Protein AF-A0A260ZND1-F1 (afdb_monomer_lite)

pLDDT: mean 81.0, std 17.84, range [32.31, 97.75]

InterPro domains:
  IPR012885 Sdz-33, F-box domain [PF07735] (119-177)

Organism: Caenorhabditis remanei (NCBI:txid31234)

Structure (mmCIF, N/CA/C/O backbone):
data_AF-A0A260ZND1-F1
#
_entry.id   AF-A0A260ZND1-F1
#
loop_
_atom_site.group_PDB
_atom_site.id
_atom_site.type_symbol
_atom_site.label_atom_id
_atom_site.label_alt_id
_atom_site.label_comp_id
_atom_site.label_asym_id
_atom_site.label_entity_id
_atom_site.label_seq_id
_atom_site.pdbx_PDB_ins_code
_atom_site.Cartn_x
_atom_site.Cartn_y
_atom_site.Cartn_z
_atom_site.occupancy
_atom_site.B_iso_or_equiv
_atom_site.auth_seq_id
_atom_site.auth_comp_id
_atom_site.auth_asym_id
_atom_site.auth_atom_id
_atom_site.pdbx_PDB_model_num
ATOM 1 N N . MET A 1 1 ? -2.403 18.866 21.070 1.00 35.34 1 MET A N 1
ATOM 2 C CA . MET A 1 1 ? -3.622 18.480 20.341 1.00 35.34 1 MET A CA 1
ATOM 3 C C . MET A 1 1 ? -4.228 17.396 21.201 1.00 35.34 1 MET A C 1
ATOM 5 O O . MET A 1 1 ? -3.571 16.386 21.386 1.00 35.34 1 MET A O 1
ATOM 9 N N . GLU A 1 2 ? -5.311 17.702 21.911 1.00 32.31 2 GLU A N 1
ATOM 10 C CA . GLU A 1 2 ? -5.922 16.764 22.861 1.00 32.31 2 GLU A CA 1
ATOM 11 C C . GLU A 1 2 ? -6.655 15.656 22.088 1.00 32.31 2 GLU A C 1
ATOM 13 O O . GLU A 1 2 ? -7.203 15.910 21.014 1.00 32.31 2 GLU A O 1
ATOM 18 N N . ILE A 1 3 ? -6.670 14.441 22.644 1.00 34.69 3 ILE A N 1
ATOM 19 C CA . ILE A 1 3 ? -7.317 13.223 22.112 1.00 34.69 3 ILE A CA 1
ATOM 20 C C . ILE A 1 3 ? -8.763 13.470 21.618 1.00 34.69 3 ILE A C 1
ATOM 22 O O . ILE A 1 3 ? -9.235 12.804 20.693 1.00 34.69 3 ILE A O 1
ATOM 26 N N . ASP A 1 4 ? -9.436 14.487 22.159 1.00 34.84 4 ASP A N 1
ATOM 27 C CA . ASP A 1 4 ? -10.772 14.947 21.767 1.00 34.84 4 ASP A CA 1
ATOM 28 C C . ASP A 1 4 ? -10.892 15.421 20.304 1.00 34.84 4 ASP A C 1
ATOM 30 O O . ASP A 1 4 ? -11.970 15.335 19.706 1.00 34.84 4 ASP A O 1
ATOM 34 N N . GLU A 1 5 ? -9.814 15.910 19.686 1.00 36.50 5 GLU A N 1
ATOM 35 C CA . GLU A 1 5 ? -9.855 16.419 18.306 1.00 36.50 5 GLU A CA 1
ATOM 36 C C . GLU A 1 5 ? -9.782 15.292 17.258 1.00 36.50 5 GLU A C 1
ATOM 38 O O . GLU A 1 5 ? -10.301 15.418 16.144 1.00 36.50 5 GLU A O 1
ATOM 43 N N . ILE A 1 6 ? -9.208 14.147 17.634 1.00 39.78 6 ILE A N 1
ATOM 44 C CA . ILE A 1 6 ? -8.962 13.009 16.739 1.00 39.78 6 ILE A CA 1
ATOM 45 C C . ILE A 1 6 ? -10.269 12.269 16.411 1.00 39.78 6 ILE A C 1
ATOM 47 O O . ILE A 1 6 ? -10.510 11.911 15.256 1.00 39.78 6 ILE A O 1
ATOM 51 N N . VAL A 1 7 ? -11.179 12.126 17.380 1.00 39.66 7 VAL A N 1
ATOM 52 C CA . VAL A 1 7 ? -12.460 11.420 17.172 1.00 39.66 7 VAL A CA 1
ATOM 53 C C . VAL A 1 7 ? -13.467 12.240 16.369 1.00 39.66 7 VAL A C 1
ATOM 55 O O . VAL A 1 7 ? -14.235 11.670 15.592 1.00 39.66 7 VAL A O 1
ATOM 58 N N . LYS A 1 8 ? -13.425 13.577 16.457 1.00 36.84 8 LYS A N 1
ATOM 59 C CA . LYS A 1 8 ? -14.262 14.449 15.611 1.00 36.84 8 LYS A CA 1
ATOM 60 C C . LYS A 1 8 ? -14.027 14.226 14.119 1.00 36.84 8 LYS A C 1
ATOM 62 O O . LYS A 1 8 ? -14.947 14.386 13.324 1.00 36.84 8 LYS A O 1
ATOM 67 N N . THR A 1 9 ? -12.821 13.813 13.738 1.00 38.59 9 THR A N 1
ATOM 68 C CA . THR A 1 9 ? -12.485 13.563 12.332 1.00 38.59 9 THR A CA 1
ATOM 69 C C . THR A 1 9 ? -12.988 12.193 11.847 1.00 38.59 9 THR A C 1
ATOM 71 O O . THR A 1 9 ? -13.280 12.037 10.664 1.00 38.59 9 THR A O 1
ATOM 74 N N . ALA A 1 10 ? -13.169 11.215 12.743 1.00 43.03 10 ALA A N 1
ATOM 75 C CA . ALA A 1 10 ? -13.611 9.859 12.398 1.00 43.03 10 ALA A CA 1
ATOM 76 C C . ALA A 1 10 ? -15.143 9.692 12.316 1.00 43.03 10 ALA A C 1
ATOM 78 O O . ALA A 1 10 ? -15.631 8.701 11.776 1.00 43.03 10 ALA A O 1
ATOM 79 N N . ILE A 1 11 ? -15.919 10.648 12.835 1.00 44.69 11 ILE A N 1
ATOM 80 C CA . ILE A 1 11 ? -17.365 10.497 13.014 1.00 44.69 11 ILE A CA 1
ATOM 81 C C . ILE A 1 11 ? -18.114 11.634 12.301 1.00 44.69 11 ILE A C 1
ATOM 83 O O . ILE A 1 11 ? -18.583 12.598 12.896 1.00 44.69 11 ILE A O 1
ATOM 87 N N . THR A 1 12 ? -18.266 11.519 10.983 1.00 41.28 12 THR A N 1
ATOM 88 C CA . THR A 1 12 ? -18.922 12.516 10.112 1.00 41.28 12 THR A CA 1
ATOM 89 C C . THR A 1 12 ? -20.459 12.440 10.129 1.00 41.28 12 THR A C 1
ATOM 91 O O . THR A 1 12 ? -21.125 12.590 9.107 1.00 41.28 12 THR A O 1
ATOM 94 N N . SER A 1 13 ? -21.067 12.229 11.301 1.00 45.62 13 SER A N 1
ATOM 95 C CA . SER A 1 13 ? -22.522 12.316 11.470 1.00 45.62 13 SER A CA 1
ATOM 96 C C . SER A 1 13 ? -22.891 12.905 12.829 1.00 45.62 13 SER A C 1
ATOM 98 O O . SER A 1 13 ? -22.552 12.351 13.873 1.00 45.62 13 SER A O 1
ATOM 100 N N . LYS A 1 14 ? -23.692 13.980 12.814 1.00 46.59 14 LYS A N 1
ATOM 101 C CA . LYS A 1 14 ? -24.298 14.628 13.997 1.00 46.59 14 LYS A CA 1
ATOM 102 C C . LYS A 1 14 ? -24.996 13.629 14.939 1.00 46.59 14 LYS A C 1
ATOM 104 O O . LYS A 1 14 ? -25.075 13.848 16.149 1.00 46.59 14 LYS A O 1
ATOM 109 N N . TYR A 1 15 ? -25.504 12.522 14.391 1.00 45.19 15 TYR A N 1
ATOM 110 C CA . TYR A 1 15 ? -26.138 11.446 15.156 1.00 45.19 15 TYR A CA 1
ATOM 111 C C . TYR A 1 15 ? -25.130 10.696 16.034 1.00 45.19 15 TYR A C 1
ATOM 113 O O . TYR A 1 15 ? -25.387 10.435 17.205 1.00 45.19 15 TYR A O 1
ATOM 121 N N . MET A 1 16 ? -23.951 10.417 15.489 1.00 50.06 16 MET A N 1
ATOM 122 C CA . MET A 1 16 ? -22.899 9.686 16.180 1.00 50.06 16 MET A CA 1
ATOM 123 C C . MET A 1 16 ? -22.166 10.560 17.211 1.00 50.06 16 MET A C 1
ATOM 125 O O . MET A 1 16 ? -21.867 10.073 18.297 1.00 50.06 16 MET A O 1
ATOM 129 N N . GLU A 1 17 ? -21.986 11.862 16.955 1.00 50.28 17 GLU A N 1
ATOM 130 C CA . GLU A 1 17 ? -21.509 12.814 17.979 1.00 50.28 17 GLU A CA 1
ATOM 131 C C . GLU A 1 17 ? -22.435 12.840 19.209 1.00 50.28 17 GLU A C 1
ATOM 133 O O . GLU A 1 17 ? -21.983 12.839 20.355 1.00 50.28 17 GLU A O 1
ATOM 138 N N . THR A 1 18 ? -23.751 12.817 18.973 1.00 51.31 18 THR A N 1
ATOM 139 C CA . THR A 1 18 ? -24.765 12.792 20.039 1.00 51.31 18 THR A CA 1
ATOM 140 C C . THR A 1 18 ? -24.707 11.487 20.838 1.00 51.31 18 THR A C 1
ATOM 142 O O . THR A 1 18 ? -24.869 11.502 22.058 1.00 51.31 18 THR A O 1
ATOM 145 N N . ILE A 1 19 ? -24.452 10.361 20.164 1.00 49.88 19 ILE A N 1
ATOM 146 C CA . ILE A 1 19 ? -24.270 9.051 20.796 1.00 49.88 19 ILE A CA 1
ATOM 147 C C . ILE A 1 19 ? -23.021 9.063 21.681 1.00 49.88 19 ILE A C 1
ATOM 149 O O . ILE A 1 19 ? -23.142 8.772 22.867 1.00 49.88 19 ILE A O 1
ATOM 153 N N . VAL A 1 20 ? -21.857 9.464 21.161 1.00 50.16 20 VAL A N 1
ATOM 154 C CA . VAL A 1 20 ? -20.589 9.497 21.918 1.00 50.16 20 VAL A CA 1
ATOM 155 C C . VAL A 1 20 ? -20.710 10.364 23.171 1.00 50.16 20 VAL A C 1
ATOM 157 O O . VAL A 1 20 ? -20.387 9.906 24.266 1.00 50.16 20 VAL A O 1
ATOM 160 N N . LYS A 1 21 ? -21.284 11.567 23.049 1.00 53.09 21 LYS A N 1
ATOM 161 C CA . LYS A 1 21 ? -21.496 12.478 24.185 1.00 53.09 21 LYS A CA 1
ATOM 162 C C . LYS A 1 21 ? -22.402 11.892 25.276 1.00 53.09 21 LYS A C 1
ATOM 164 O O . LYS A 1 21 ? -22.256 12.230 26.443 1.00 53.09 21 LYS A O 1
ATOM 169 N N . LYS A 1 22 ? -23.339 11.009 24.916 1.00 51.78 22 LYS A N 1
ATOM 170 C CA . LYS A 1 22 ? -24.242 10.347 25.871 1.00 51.78 22 LYS A CA 1
ATOM 171 C C . LYS A 1 22 ? -23.552 9.232 26.670 1.00 51.78 22 LYS A C 1
ATOM 173 O O . LYS A 1 22 ? -24.041 8.870 27.735 1.00 51.78 22 LYS A O 1
ATOM 178 N N . PHE A 1 23 ? -22.443 8.682 26.171 1.00 46.44 23 PHE A N 1
ATOM 179 C CA . PHE A 1 23 ? -21.683 7.614 26.834 1.00 46.44 23 PHE A CA 1
ATOM 180 C C . PHE A 1 23 ? -20.488 8.126 27.661 1.00 46.44 23 PHE A C 1
ATOM 182 O O . PHE A 1 23 ? -19.943 7.366 28.460 1.00 46.44 23 PHE A O 1
ATOM 189 N N . SER A 1 24 ? -20.094 9.395 27.510 1.00 48.03 24 SER A N 1
ATOM 190 C CA . SER A 1 24 ? -18.793 9.916 27.955 1.00 48.03 24 SER A CA 1
ATOM 191 C C . SER A 1 24 ? -18.741 10.521 29.366 1.00 48.03 24 SER A C 1
ATOM 193 O O . SER A 1 24 ? -17.793 11.237 29.666 1.00 48.03 24 SER A O 1
ATOM 195 N N . GLU A 1 25 ? -19.717 10.293 30.249 1.00 52.56 25 GLU A N 1
ATOM 196 C CA . GLU A 1 25 ? -19.627 10.862 31.610 1.00 52.56 25 GLU A CA 1
ATOM 197 C C . GLU A 1 25 ? -18.645 10.093 32.520 1.00 52.56 25 GLU A C 1
ATOM 199 O O . GLU A 1 25 ? -18.242 10.619 33.553 1.00 52.56 25 GLU A O 1
ATOM 204 N N . THR A 1 26 ? -18.227 8.871 32.147 1.00 54.38 26 THR A N 1
ATOM 205 C CA . THR A 1 26 ? -17.341 8.017 32.979 1.00 54.38 26 THR A CA 1
ATOM 206 C C . THR A 1 26 ? -16.345 7.114 32.231 1.00 54.38 26 THR A C 1
ATOM 208 O O . THR A 1 26 ? -15.460 6.561 32.877 1.00 54.38 26 THR A O 1
ATOM 211 N N . LEU A 1 27 ? -16.457 6.936 30.909 1.00 57.31 27 LEU A N 1
ATOM 212 C CA . LEU A 1 27 ? -15.623 6.002 30.132 1.00 57.31 27 LEU A CA 1
ATOM 213 C C . LEU A 1 27 ? -14.556 6.728 29.309 1.00 57.31 27 LEU A C 1
ATOM 215 O O . LEU A 1 27 ? -14.795 7.832 28.819 1.00 57.31 27 LEU A O 1
ATOM 219 N N . THR A 1 28 ? -13.415 6.072 29.080 1.00 73.31 28 THR A N 1
ATOM 220 C CA . THR A 1 28 ? -12.432 6.550 28.099 1.00 73.31 28 THR A CA 1
ATOM 221 C C . THR A 1 28 ? -13.008 6.501 26.678 1.00 73.31 28 THR A C 1
ATOM 223 O O . THR A 1 28 ? -13.975 5.786 26.385 1.00 73.31 28 THR A O 1
ATOM 226 N N . VAL A 1 29 ? -12.403 7.259 25.762 1.00 70.81 29 VAL A N 1
ATOM 227 C CA . VAL A 1 29 ? -12.771 7.272 24.337 1.00 70.81 29 VAL A CA 1
ATOM 228 C C . VAL A 1 29 ? -12.696 5.870 23.722 1.00 70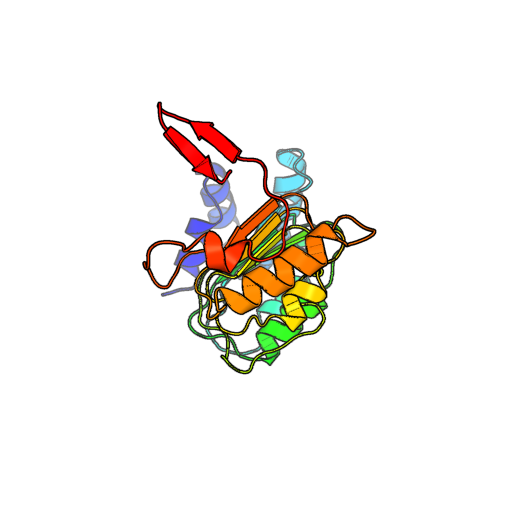.81 29 VAL A C 1
ATOM 230 O O . VAL A 1 29 ? -13.592 5.476 22.972 1.00 70.81 29 VAL A O 1
ATOM 233 N N . LEU A 1 30 ? -11.660 5.105 24.071 1.00 76.19 30 LEU A N 1
ATOM 234 C CA . LEU A 1 30 ? -11.439 3.751 23.570 1.00 76.19 30 LEU A CA 1
ATOM 235 C C . LEU A 1 30 ? -12.556 2.799 24.020 1.00 76.19 30 LEU A C 1
ATOM 237 O O . LEU A 1 30 ? -13.212 2.180 23.184 1.00 76.19 30 LEU A O 1
ATOM 241 N N . GLU A 1 31 ? -12.842 2.758 25.324 1.00 80.12 31 GLU A N 1
ATOM 242 C CA . GLU A 1 31 ? -13.900 1.914 25.901 1.00 80.12 31 GLU A CA 1
ATOM 243 C C . GLU A 1 31 ? -15.289 2.292 25.377 1.00 80.12 31 GLU A C 1
ATOM 245 O O . GLU A 1 31 ? -16.139 1.430 25.135 1.00 80.12 31 GLU A O 1
ATOM 250 N N . SER A 1 32 ? -15.534 3.591 25.191 1.00 79.19 32 SER A N 1
ATOM 251 C CA . SER A 1 32 ? -16.782 4.082 24.606 1.00 79.19 32 SER A CA 1
ATOM 252 C C . SER A 1 32 ? -16.924 3.607 23.162 1.00 79.19 32 SER A C 1
ATOM 254 O O . SER A 1 32 ? -17.973 3.086 22.786 1.00 79.19 32 SER A O 1
ATOM 256 N N . THR A 1 33 ? -15.859 3.725 22.364 1.00 79.31 33 THR A N 1
ATOM 257 C CA . THR A 1 33 ? -15.844 3.297 20.959 1.00 79.31 33 THR A CA 1
ATOM 258 C C . THR A 1 33 ? -16.065 1.792 20.843 1.00 79.31 33 THR A C 1
ATOM 260 O O . THR A 1 33 ? -16.920 1.369 20.067 1.00 79.31 33 THR A O 1
ATOM 263 N N . GLN A 1 34 ? -15.390 0.994 21.675 1.00 84.12 34 GLN A N 1
ATOM 264 C CA . GLN A 1 34 ? -15.550 -0.461 21.711 1.00 84.12 34 GLN A CA 1
ATOM 265 C C . GLN A 1 34 ? -17.003 -0.867 22.003 1.00 84.12 34 GLN A C 1
ATOM 267 O O . GLN A 1 34 ? -17.561 -1.726 21.326 1.00 84.12 34 GLN A O 1
ATOM 272 N N . LYS A 1 35 ? -17.667 -0.207 22.961 1.00 84.94 35 LYS A N 1
ATOM 273 C CA . LYS A 1 35 ? -19.069 -0.504 23.311 1.00 84.94 35 LYS A CA 1
ATOM 274 C C . LYS A 1 35 ? -20.079 -0.053 22.255 1.00 84.94 35 LYS A C 1
ATOM 276 O O . LYS A 1 35 ? -21.154 -0.645 22.142 1.00 84.94 35 LYS A O 1
ATOM 281 N N . ILE A 1 36 ? -19.792 1.035 21.543 1.00 84.50 36 ILE A N 1
ATOM 282 C CA . ILE A 1 36 ? -20.729 1.656 20.599 1.00 84.50 36 ILE A CA 1
ATOM 283 C C . ILE A 1 36 ? -20.622 1.021 19.213 1.00 84.50 36 ILE A C 1
ATOM 285 O O . ILE A 1 36 ? -21.651 0.855 18.558 1.00 84.50 36 ILE A O 1
ATOM 289 N N . LEU A 1 37 ? -19.417 0.651 18.772 1.00 84.69 37 LEU A N 1
ATOM 290 C CA . LEU A 1 37 ? -19.169 0.199 17.405 1.00 84.69 37 LEU A CA 1
ATOM 291 C C . LEU A 1 37 ? -20.074 -0.970 16.977 1.00 84.69 37 LEU A C 1
ATOM 293 O O . LEU A 1 37 ? -20.728 -0.815 15.945 1.00 84.69 37 LEU A O 1
ATOM 297 N N . PRO A 1 38 ? -20.242 -2.063 17.756 1.00 87.25 38 PRO A N 1
ATOM 298 C CA . PRO A 1 38 ? -21.136 -3.153 17.359 1.00 87.25 38 PRO A CA 1
ATOM 299 C C . PRO A 1 38 ? -22.578 -2.680 17.148 1.00 87.25 38 PRO A C 1
ATOM 301 O O . PRO A 1 38 ? -23.210 -3.017 16.155 1.00 87.25 38 PRO A O 1
ATOM 304 N N . ARG A 1 39 ? -23.076 -1.795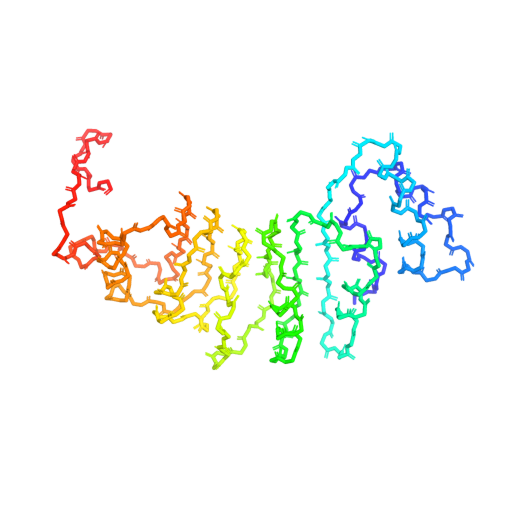 18.022 1.00 86.75 39 ARG A N 1
ATOM 305 C CA . ARG A 1 39 ? -24.441 -1.250 17.923 1.00 86.75 39 ARG A CA 1
ATOM 306 C C . ARG A 1 39 ? -24.633 -0.392 16.678 1.00 86.75 39 ARG A C 1
ATOM 308 O O . ARG A 1 39 ? -25.719 -0.368 16.110 1.00 86.75 39 ARG A O 1
ATOM 315 N N . VAL A 1 40 ? -23.600 0.346 16.281 1.00 83.31 40 VAL A N 1
ATOM 316 C CA . VAL A 1 40 ? -23.607 1.163 15.063 1.00 83.31 40 VAL A CA 1
ATOM 317 C C . VAL A 1 40 ? -23.573 0.258 13.836 1.00 83.31 40 VAL A C 1
ATOM 319 O O . VAL A 1 40 ? -24.384 0.443 12.931 1.00 83.31 40 VAL A O 1
ATOM 322 N N . CYS A 1 41 ? -22.696 -0.744 13.825 1.00 85.00 41 CYS A N 1
ATOM 323 C CA . CYS A 1 41 ? -22.643 -1.758 12.776 1.00 85.00 41 CYS A CA 1
ATOM 324 C C . CYS A 1 41 ? -24.002 -2.446 12.589 1.00 85.00 41 CYS A C 1
ATOM 326 O O . CYS A 1 41 ? -24.492 -2.506 11.462 1.00 85.00 41 CYS A O 1
ATOM 328 N N . ASP A 1 42 ? -24.653 -2.853 13.679 1.00 87.12 42 ASP A N 1
ATOM 329 C CA . ASP A 1 42 ? -25.983 -3.467 13.647 1.00 87.12 42 ASP A CA 1
ATOM 330 C C . ASP A 1 42 ? -27.052 -2.498 13.121 1.00 87.12 42 ASP A C 1
ATOM 332 O O . ASP A 1 42 ? -27.831 -2.843 12.235 1.00 87.12 42 ASP A O 1
ATOM 336 N N . LEU A 1 43 ? -27.073 -1.256 13.620 1.00 86.25 43 LEU A N 1
ATOM 337 C CA . LEU A 1 43 ? -28.074 -0.254 13.241 1.00 86.25 43 LEU A CA 1
ATOM 338 C C . LEU A 1 43 ? -28.012 0.100 11.749 1.00 86.25 43 LEU A C 1
ATOM 340 O O . LEU A 1 43 ? -29.046 0.254 11.097 1.00 86.25 43 LEU A O 1
ATOM 344 N N . PHE A 1 44 ? -26.803 0.247 11.211 1.00 81.56 44 PHE A N 1
ATOM 345 C CA . PHE A 1 44 ? -26.582 0.626 9.817 1.00 81.56 44 PHE A CA 1
ATOM 346 C C . PHE A 1 44 ? -26.416 -0.576 8.882 1.00 81.56 44 PHE A C 1
ATOM 348 O O . PHE A 1 44 ? -26.206 -0.370 7.688 1.00 81.56 44 PHE A O 1
ATOM 355 N N . HIS A 1 45 ? -26.525 -1.808 9.395 1.00 83.31 45 HIS A N 1
ATOM 356 C CA . HIS A 1 45 ? -26.230 -3.042 8.657 1.00 83.31 45 HIS A CA 1
ATOM 357 C C . HIS A 1 45 ? -24.859 -2.977 7.963 1.00 83.31 45 HIS A C 1
ATOM 359 O O . HIS A 1 45 ? -24.694 -3.373 6.808 1.00 83.31 45 HIS A O 1
ATOM 365 N N . CYS A 1 46 ? -23.879 -2.417 8.673 1.00 78.75 46 CYS A N 1
ATOM 366 C CA . CYS A 1 46 ? -22.541 -2.151 8.179 1.00 78.75 46 CYS A CA 1
ATOM 367 C C . CYS A 1 46 ? -21.553 -3.139 8.797 1.00 78.75 46 CYS A C 1
ATOM 369 O O . CYS A 1 46 ? -21.259 -3.095 9.989 1.00 78.75 46 CYS A O 1
ATOM 371 N N . ASN A 1 47 ? -21.028 -4.025 7.963 1.00 76.62 47 ASN A N 1
ATOM 372 C CA . ASN A 1 47 ? -20.090 -5.085 8.318 1.00 76.62 47 ASN A CA 1
ATOM 373 C C . ASN A 1 47 ? -18.630 -4.745 7.978 1.00 76.62 47 ASN A C 1
ATOM 375 O O . ASN A 1 47 ? -17.759 -5.581 8.187 1.00 76.62 47 ASN A O 1
ATOM 379 N N . GLN A 1 48 ? -18.356 -3.548 7.455 1.00 79.12 48 GLN A N 1
ATOM 380 C CA . GLN A 1 48 ? -17.011 -3.080 7.129 1.00 79.12 48 GLN A CA 1
ATOM 381 C C . GLN A 1 48 ? -16.869 -1.600 7.468 1.00 79.12 48 GLN A C 1
ATOM 383 O O . GLN A 1 48 ? -17.677 -0.779 7.044 1.00 79.12 48 GLN A O 1
ATOM 388 N N . PHE A 1 49 ? -15.807 -1.240 8.176 1.00 85.19 49 PHE A N 1
ATOM 389 C CA . PHE A 1 49 ? -15.525 0.145 8.550 1.00 85.19 49 PHE A CA 1
ATOM 390 C C . PHE A 1 49 ? -14.065 0.496 8.286 1.00 85.19 49 PHE A C 1
ATOM 392 O O . PHE A 1 49 ? -13.216 -0.381 8.145 1.00 85.19 49 PHE A O 1
ATOM 399 N N . SER A 1 50 ? -13.767 1.788 8.214 1.00 88.44 50 SER A N 1
ATOM 400 C CA . SER A 1 50 ? -12.386 2.262 8.217 1.00 88.44 50 SER A CA 1
ATOM 401 C C . SER A 1 50 ? -11.937 2.490 9.654 1.00 88.44 50 SER A C 1
ATOM 403 O O . SER A 1 50 ? -12.656 3.128 10.424 1.00 88.44 50 SER A O 1
ATOM 405 N N . LEU A 1 51 ? -10.756 1.991 10.009 1.00 88.06 51 LEU A N 1
ATOM 406 C CA . LEU A 1 51 ? -10.140 2.233 11.310 1.00 88.06 51 LEU A CA 1
ATOM 407 C C . LEU A 1 51 ? -9.122 3.364 11.175 1.00 88.06 51 LEU A C 1
ATOM 409 O O . LEU A 1 51 ? -8.297 3.341 10.268 1.00 88.06 51 LEU A O 1
ATOM 413 N N . ILE A 1 52 ? -9.173 4.355 12.061 1.00 86.94 52 ILE A N 1
ATOM 414 C CA . ILE A 1 52 ? -8.201 5.452 12.092 1.00 86.94 52 ILE A CA 1
ATOM 415 C C . ILE A 1 52 ? -7.422 5.348 13.396 1.00 86.94 52 ILE A C 1
ATOM 417 O O . ILE A 1 52 ? -8.009 5.429 14.473 1.00 86.94 52 ILE A O 1
ATOM 421 N N . VAL A 1 53 ? -6.105 5.195 13.287 1.00 85.31 53 VAL A N 1
ATOM 422 C CA . VAL A 1 53 ? -5.179 5.176 14.418 1.00 85.31 53 VAL A CA 1
ATOM 423 C C . VAL A 1 53 ? -4.225 6.356 14.287 1.00 85.31 53 VAL A C 1
ATOM 425 O O . VAL A 1 53 ? -3.602 6.564 13.245 1.00 85.31 53 VAL A O 1
ATOM 428 N N . VAL A 1 54 ? -4.116 7.141 15.354 1.00 83.38 54 VAL A N 1
ATOM 429 C CA . VAL A 1 54 ? -3.168 8.252 15.450 1.00 83.38 54 VAL A CA 1
ATOM 430 C C . VAL A 1 54 ? -2.100 7.870 16.469 1.00 83.38 54 VAL A C 1
ATOM 432 O O . VAL A 1 54 ? -2.397 7.752 17.654 1.00 83.38 54 VAL A O 1
ATOM 435 N N . SER A 1 55 ? -0.869 7.658 16.005 1.00 77.88 55 SER A N 1
ATOM 436 C CA . SER A 1 55 ? 0.299 7.503 16.869 1.00 77.88 55 SER A CA 1
ATOM 437 C C . SER A 1 55 ? 0.804 8.881 17.302 1.00 77.88 55 SER A C 1
ATOM 439 O O . SER A 1 55 ? 1.114 9.746 16.477 1.00 77.88 55 SER A O 1
ATOM 441 N N . GLU A 1 56 ? 0.904 9.073 18.617 1.00 69.75 56 GLU A N 1
ATOM 442 C CA . GLU A 1 56 ? 1.473 10.271 19.245 1.00 69.75 56 GLU A CA 1
ATOM 443 C C . GLU A 1 56 ? 2.947 10.081 19.662 1.00 69.75 56 GLU A C 1
ATOM 445 O O . GLU A 1 56 ? 3.486 10.882 20.423 1.00 69.75 56 GLU A O 1
ATOM 450 N N . GLY A 1 57 ? 3.631 9.047 19.153 1.00 56.09 57 GLY A N 1
ATOM 451 C CA . GLY A 1 57 ? 5.068 8.838 19.378 1.00 56.09 57 GLY A CA 1
ATOM 452 C C . GLY A 1 57 ? 5.440 8.267 20.753 1.00 56.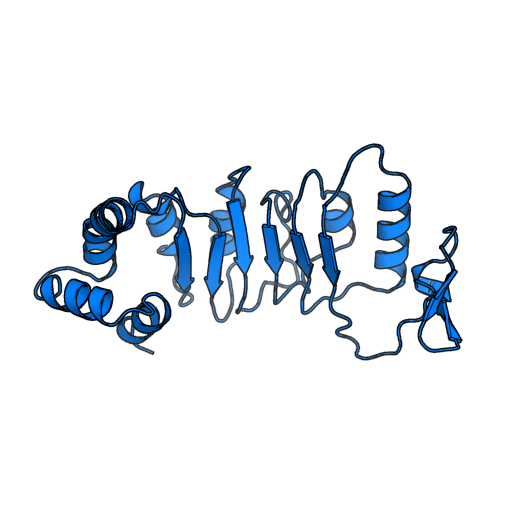09 57 GLY A C 1
ATOM 453 O O . GLY A 1 57 ? 6.609 8.314 21.136 1.00 56.09 57 GLY A O 1
ATOM 454 N N . VAL A 1 58 ? 4.476 7.713 21.501 1.00 52.94 58 VAL A N 1
ATOM 455 C CA . VAL A 1 58 ? 4.728 6.987 22.755 1.00 52.94 58 VAL A CA 1
ATOM 456 C C . VAL A 1 58 ? 4.136 5.579 22.663 1.00 52.94 58 VAL A C 1
ATOM 458 O O . VAL A 1 58 ? 2.933 5.395 22.504 1.00 52.94 58 VAL A O 1
ATOM 461 N N . ASN A 1 59 ? 5.039 4.599 22.733 1.00 50.66 59 ASN A N 1
ATOM 462 C CA . ASN A 1 59 ? 4.830 3.159 22.581 1.00 50.66 59 ASN A CA 1
ATOM 463 C C . ASN A 1 59 ? 3.623 2.611 23.367 1.00 50.66 59 ASN A C 1
ATOM 465 O O . ASN A 1 59 ? 3.681 2.620 24.592 1.00 50.66 59 ASN A O 1
ATOM 469 N N . SER A 1 60 ? 2.634 2.055 22.654 1.00 52.84 60 SER A N 1
ATOM 470 C CA . SER A 1 60 ? 1.890 0.803 22.958 1.00 52.84 60 SER A CA 1
ATOM 471 C C . SER A 1 60 ? 0.433 0.819 22.481 1.00 52.84 60 SER A C 1
ATOM 473 O O . SER A 1 60 ? -0.172 -0.240 22.351 1.00 52.84 60 SER A O 1
ATOM 475 N N . THR A 1 61 ? -0.126 1.982 22.135 1.00 65.69 61 THR A N 1
ATOM 476 C CA . THR A 1 61 ? -1.570 2.094 21.860 1.00 65.69 61 THR A CA 1
ATOM 477 C C . THR A 1 61 ? -2.010 1.426 20.559 1.00 65.69 61 THR A C 1
ATOM 479 O O . THR A 1 61 ? -3.091 0.850 20.513 1.00 65.69 61 THR A O 1
ATOM 482 N N . THR A 1 62 ? -1.197 1.459 19.499 1.00 74.19 62 THR A N 1
ATOM 483 C CA . THR A 1 62 ? -1.596 0.899 18.196 1.00 74.19 62 THR A CA 1
ATOM 484 C C . THR A 1 62 ? -1.840 -0.606 18.271 1.00 74.19 62 THR A C 1
ATOM 486 O O . THR A 1 62 ? -2.874 -1.081 17.811 1.00 74.19 62 THR A O 1
ATOM 489 N N . THR A 1 63 ? -0.928 -1.354 18.889 1.00 77.88 63 THR A N 1
ATOM 490 C CA . THR A 1 63 ? -1.033 -2.813 19.031 1.00 77.88 63 THR A CA 1
ATOM 491 C C . THR A 1 63 ? -2.212 -3.186 19.919 1.00 77.88 63 THR A C 1
ATOM 493 O O . THR A 1 63 ? -3.034 -4.007 19.526 1.00 77.88 63 THR A O 1
ATOM 496 N N . GLU A 1 64 ? -2.368 -2.501 21.056 1.00 81.19 64 GLU A N 1
ATOM 497 C CA . GLU A 1 64 ? -3.507 -2.688 21.964 1.00 81.19 64 GLU A CA 1
ATOM 498 C C . GLU A 1 64 ? -4.849 -2.461 21.249 1.00 81.19 64 GLU A C 1
ATOM 500 O O . GLU A 1 64 ? -5.765 -3.267 21.386 1.00 81.19 64 GLU A O 1
ATOM 505 N N . ILE A 1 65 ? -4.964 -1.406 20.431 1.00 83.19 65 ILE A N 1
ATOM 506 C CA . ILE A 1 65 ? -6.169 -1.130 19.632 1.00 83.19 65 ILE A CA 1
ATOM 507 C C . ILE A 1 65 ? -6.436 -2.262 18.637 1.00 83.19 65 ILE A C 1
ATOM 509 O O . ILE A 1 65 ? -7.585 -2.659 18.449 1.00 83.19 65 ILE A O 1
ATOM 513 N N . LEU A 1 66 ? -5.399 -2.787 17.989 1.00 82.56 66 LEU A N 1
ATOM 514 C CA . LEU A 1 66 ? -5.556 -3.797 16.943 1.00 82.56 66 LEU A CA 1
ATOM 515 C C . LEU A 1 66 ? -5.835 -5.202 17.486 1.00 82.56 66 LEU A C 1
ATOM 517 O O . LEU A 1 66 ? -6.372 -6.046 16.763 1.00 82.56 66 LEU A O 1
ATOM 521 N N . GLU A 1 67 ? -5.540 -5.445 18.760 1.00 85.94 67 GLU A N 1
ATOM 522 C CA . GLU A 1 67 ? -5.917 -6.672 19.458 1.00 85.94 67 GLU A CA 1
ATOM 523 C C . GLU A 1 67 ? -7.398 -6.684 19.876 1.00 85.94 67 GLU A C 1
ATOM 525 O O . GLU A 1 67 ? -7.972 -7.765 20.027 1.00 85.94 67 GLU A O 1
ATOM 530 N N . ILE A 1 68 ? -8.063 -5.523 19.978 1.00 86.56 68 ILE A N 1
ATOM 531 C CA . ILE A 1 68 ? -9.480 -5.418 20.371 1.00 86.56 68 ILE A CA 1
ATOM 532 C C . ILE A 1 68 ? -10.386 -6.076 19.316 1.00 86.56 68 ILE A C 1
ATOM 534 O O . ILE A 1 68 ? -10.462 -5.571 18.192 1.00 86.56 68 ILE A O 1
ATOM 538 N N . PRO A 1 69 ? -11.132 -7.151 19.653 1.00 88.56 69 PRO A N 1
ATOM 539 C CA . PRO A 1 69 ? -11.928 -7.923 18.693 1.00 88.56 69 PRO A CA 1
ATOM 540 C C . PRO A 1 69 ? -12.911 -7.087 17.870 1.00 88.56 69 PRO A C 1
ATOM 542 O O . PRO A 1 69 ? -13.082 -7.327 16.676 1.00 88.56 69 PRO A O 1
ATOM 545 N N . GLU A 1 70 ? -13.530 -6.078 18.482 1.00 86.88 70 GLU A N 1
ATOM 546 C CA . GLU A 1 70 ? -14.492 -5.195 17.826 1.00 86.88 70 GLU A CA 1
ATOM 547 C C . GLU A 1 70 ? -13.861 -4.358 16.704 1.00 86.88 70 GLU A C 1
ATOM 549 O O . GLU A 1 70 ? -14.555 -3.982 15.760 1.00 86.88 70 GLU A O 1
ATOM 554 N N . PHE A 1 71 ? -12.554 -4.089 16.765 1.00 86.56 71 PHE A N 1
ATOM 555 C CA . PHE A 1 71 ? -11.842 -3.277 15.775 1.00 86.56 71 PHE A CA 1
ATOM 556 C C . PHE A 1 71 ? -11.201 -4.098 14.669 1.00 86.56 71 PHE A C 1
ATOM 558 O O . PHE A 1 71 ? -10.822 -3.540 13.649 1.00 86.56 71 PHE A O 1
ATOM 565 N N . GLN A 1 72 ? -11.141 -5.417 14.814 1.00 87.00 72 GLN A N 1
ATOM 566 C CA . GLN A 1 72 ? -10.402 -6.295 13.912 1.00 87.00 72 GLN A CA 1
ATOM 567 C C . GLN A 1 72 ? -10.995 -6.421 12.499 1.00 87.00 72 GLN A C 1
ATOM 569 O O . GLN A 1 72 ? -10.274 -6.761 11.563 1.00 87.00 72 GLN A O 1
ATOM 574 N N . ASN A 1 73 ? -12.291 -6.149 12.323 1.00 87.25 73 ASN A N 1
ATOM 575 C CA . ASN A 1 73 ? -13.005 -6.305 11.050 1.00 87.25 73 ASN A CA 1
ATOM 576 C C . ASN A 1 73 ? -13.054 -5.001 10.221 1.00 87.25 73 ASN A C 1
ATOM 578 O O . ASN A 1 73 ? -14.061 -4.672 9.588 1.00 87.25 73 ASN A O 1
ATOM 582 N N . PHE A 1 74 ? -11.976 -4.216 10.255 1.00 88.25 74 PHE A N 1
ATOM 583 C CA . PHE A 1 74 ? -11.858 -3.038 9.403 1.00 88.25 74 PHE A CA 1
ATOM 584 C C . PHE A 1 74 ? -11.611 -3.437 7.943 1.00 88.25 74 PHE A C 1
ATOM 586 O O . PHE A 1 74 ? -11.051 -4.484 7.646 1.00 88.25 74 PHE A O 1
ATOM 593 N N . LYS A 1 75 ? -11.999 -2.577 7.005 1.00 90.25 75 LYS A N 1
ATOM 594 C CA . LYS A 1 75 ? -11.660 -2.715 5.585 1.00 90.25 75 LYS A CA 1
ATOM 595 C C . LYS A 1 75 ? -10.313 -2.078 5.270 1.00 90.25 75 LYS A C 1
ATOM 597 O O . LYS A 1 75 ? -9.506 -2.651 4.549 1.00 90.25 75 LYS A O 1
ATOM 602 N N . ILE A 1 76 ? -10.091 -0.871 5.786 1.00 90.75 76 ILE A N 1
ATOM 603 C CA . ILE A 1 76 ? -8.850 -0.113 5.616 1.00 90.75 76 ILE A CA 1
ATOM 604 C C . ILE A 1 76 ? -8.480 0.491 6.964 1.00 90.75 76 ILE A C 1
ATOM 606 O O . ILE A 1 76 ? -9.321 1.122 7.610 1.00 90.75 76 ILE A O 1
ATOM 610 N N . MET A 1 77 ? -7.227 0.317 7.365 1.00 91.19 77 MET A N 1
ATOM 611 C CA . MET A 1 77 ? -6.640 1.047 8.477 1.00 91.19 77 MET A CA 1
ATOM 612 C C . MET A 1 77 ? -5.864 2.254 7.962 1.00 91.19 77 MET A C 1
ATOM 614 O O . MET A 1 77 ? -4.998 2.124 7.099 1.00 91.19 77 MET A O 1
ATOM 618 N N . TYR A 1 78 ? -6.133 3.416 8.543 1.00 91.50 78 TYR A N 1
ATOM 619 C CA . TYR A 1 78 ? -5.384 4.644 8.340 1.00 91.50 78 TYR A CA 1
ATOM 620 C C . TYR A 1 78 ? -4.503 4.908 9.553 1.00 91.50 78 TYR A C 1
ATOM 622 O O . TYR A 1 78 ? -5.011 5.081 10.661 1.00 91.50 78 TYR A O 1
ATOM 630 N N . LEU A 1 79 ? -3.196 4.974 9.332 1.00 90.81 79 LEU A N 1
ATOM 631 C CA . LEU A 1 79 ? -2.211 5.303 10.349 1.00 90.81 79 LEU A CA 1
ATOM 632 C C . LEU A 1 79 ? -1.697 6.731 10.132 1.00 90.81 79 LEU A C 1
ATOM 634 O O . LEU A 1 79 ? -1.172 7.072 9.065 1.00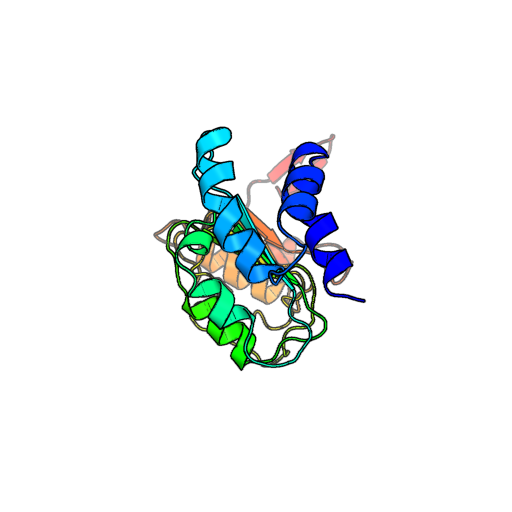 90.81 79 LEU A O 1
ATOM 638 N N . TYR A 1 80 ? -1.842 7.558 11.162 1.00 88.94 80 TYR A N 1
ATOM 639 C CA . TYR A 1 80 ? -1.329 8.924 11.223 1.00 88.94 80 TYR A CA 1
ATOM 640 C C . TYR A 1 80 ? -0.292 9.038 12.336 1.00 88.94 80 TYR A C 1
ATOM 642 O O . TYR A 1 80 ? -0.467 8.467 13.403 1.00 88.94 80 TYR A O 1
ATOM 650 N N . GLY A 1 81 ? 0.749 9.828 12.118 1.00 86.88 81 GLY A N 1
ATOM 651 C CA . GLY A 1 81 ? 1.750 10.139 13.130 1.00 86.88 81 GLY A CA 1
ATOM 652 C C . GLY A 1 81 ? 2.611 11.332 12.735 1.00 86.88 81 GLY A C 1
ATOM 653 O O . GLY A 1 81 ? 2.366 11.993 11.717 1.00 86.88 81 GLY A O 1
ATOM 654 N N . ILE A 1 82 ? 3.620 11.619 13.558 1.00 88.62 82 ILE A N 1
ATOM 655 C CA . ILE A 1 82 ? 4.662 12.610 13.253 1.00 88.62 82 ILE A CA 1
ATOM 656 C C . ILE A 1 82 ? 5.905 11.887 12.736 1.00 88.62 82 ILE A C 1
ATOM 658 O O . ILE A 1 82 ? 6.306 12.100 11.595 1.00 88.62 82 ILE A O 1
ATOM 662 N N . GLU A 1 83 ? 6.457 10.987 13.542 1.00 91.50 83 GLU A N 1
ATOM 663 C CA . GLU A 1 83 ? 7.537 10.070 13.185 1.00 91.50 83 GLU A CA 1
ATOM 664 C C . GLU A 1 83 ? 7.187 8.705 13.766 1.00 91.50 83 GLU A C 1
ATOM 666 O O . GLU A 1 83 ? 6.713 8.627 14.898 1.00 91.50 83 GLU A O 1
ATOM 671 N N . PHE A 1 84 ? 7.396 7.649 12.989 1.00 91.69 84 PHE A N 1
ATOM 672 C CA . PHE A 1 84 ? 7.144 6.288 13.436 1.00 91.69 84 PHE A CA 1
ATOM 673 C C . PHE A 1 84 ? 8.442 5.618 13.856 1.00 91.69 84 PHE A C 1
ATOM 675 O O . PHE A 1 84 ? 9.469 5.708 13.177 1.00 91.69 84 PHE A O 1
ATOM 682 N N . THR A 1 85 ? 8.390 4.881 14.955 1.00 91.38 85 THR A N 1
ATOM 683 C CA . THR A 1 85 ? 9.462 3.962 15.315 1.00 91.38 85 THR A CA 1
ATOM 684 C C . THR A 1 85 ? 9.371 2.688 14.478 1.00 91.38 85 THR A C 1
ATOM 686 O O . THR A 1 85 ? 8.300 2.294 14.013 1.00 91.38 85 THR A O 1
ATOM 689 N N . LYS A 1 86 ? 10.501 1.985 14.331 1.00 92.62 86 LYS A N 1
ATOM 690 C CA . LYS A 1 86 ? 10.526 0.654 13.705 1.00 92.62 86 LYS A CA 1
ATOM 691 C C . LYS A 1 86 ? 9.502 -0.291 14.348 1.00 92.62 86 LYS A C 1
ATOM 693 O O . LYS A 1 86 ? 8.789 -0.981 13.639 1.00 92.62 86 LYS A O 1
ATOM 698 N N . ARG A 1 87 ? 9.433 -0.295 15.683 1.00 90.38 87 ARG A N 1
ATOM 699 C CA . ARG A 1 87 ? 8.555 -1.193 16.439 1.00 90.38 87 ARG A CA 1
ATOM 700 C C . ARG A 1 87 ? 7.080 -0.953 16.125 1.00 90.38 87 ARG A C 1
ATOM 702 O O . ARG A 1 87 ? 6.372 -1.909 15.867 1.00 90.38 87 ARG A O 1
ATOM 709 N N . GLU A 1 88 ? 6.634 0.302 16.106 1.00 88.75 88 GLU A N 1
ATOM 710 C CA . GLU A 1 88 ? 5.238 0.625 15.775 1.00 88.75 88 GLU A CA 1
ATOM 711 C C . GLU A 1 88 ? 4.861 0.191 14.354 1.00 88.75 88 GLU A C 1
ATOM 713 O O . GLU A 1 88 ? 3.743 -0.263 14.120 1.00 88.75 88 GLU A O 1
ATOM 718 N N . LEU A 1 89 ? 5.788 0.333 13.402 1.00 92.75 89 LEU A N 1
ATOM 719 C CA . LEU A 1 89 ? 5.572 -0.109 12.025 1.00 92.75 89 LEU A CA 1
ATOM 720 C C . LEU A 1 89 ? 5.539 -1.633 11.925 1.00 92.75 89 LEU A C 1
ATOM 722 O O . LEU A 1 89 ? 4.668 -2.158 11.240 1.00 92.75 89 LEU A O 1
ATOM 726 N N . ASP A 1 90 ? 6.445 -2.328 12.616 1.00 92.88 90 ASP A N 1
ATOM 727 C CA . ASP A 1 90 ? 6.470 -3.792 12.665 1.00 92.88 90 ASP A CA 1
ATOM 728 C C . ASP A 1 90 ? 5.156 -4.324 13.258 1.00 92.88 90 ASP A C 1
ATOM 730 O O . ASP A 1 90 ? 4.488 -5.133 12.617 1.00 92.88 90 ASP A O 1
ATOM 734 N N . ASP A 1 91 ? 4.716 -3.774 14.397 1.00 88.81 91 ASP A N 1
ATOM 735 C CA . ASP A 1 91 ? 3.458 -4.147 15.053 1.00 88.81 91 ASP A CA 1
ATOM 736 C C . ASP A 1 91 ? 2.258 -4.006 14.094 1.00 88.81 91 ASP A C 1
ATOM 738 O O . ASP A 1 91 ? 1.404 -4.885 14.025 1.00 88.81 91 ASP A O 1
ATOM 742 N N . VAL A 1 92 ? 2.208 -2.935 13.296 1.00 89.75 92 VAL A N 1
ATOM 743 C CA . VAL A 1 92 ? 1.146 -2.698 12.303 1.00 89.75 92 VAL A CA 1
ATOM 744 C C . VAL A 1 92 ? 1.259 -3.613 11.083 1.00 89.75 92 VAL A C 1
ATOM 746 O O . VAL A 1 92 ? 0.251 -4.120 10.579 1.00 89.75 92 VAL A O 1
ATOM 749 N N . ILE A 1 93 ? 2.462 -3.796 10.546 1.00 91.56 93 ILE A N 1
ATOM 750 C CA . ILE A 1 93 ? 2.660 -4.527 9.293 1.00 91.56 93 ILE A CA 1
ATOM 751 C C . ILE A 1 93 ? 2.529 -6.044 9.509 1.00 91.56 93 ILE A C 1
ATOM 753 O O . ILE A 1 93 ? 2.078 -6.749 8.601 1.00 91.56 93 ILE A O 1
ATOM 757 N N . ASP A 1 94 ? 2.848 -6.556 10.699 1.00 90.06 94 ASP A N 1
ATOM 758 C CA . ASP A 1 94 ? 2.776 -7.989 11.003 1.00 90.06 94 ASP A CA 1
ATOM 759 C C . ASP A 1 94 ? 1.372 -8.517 11.296 1.00 90.06 94 ASP A C 1
ATOM 761 O O . ASP A 1 94 ? 1.152 -9.723 11.182 1.00 90.06 94 ASP A O 1
ATOM 765 N N . 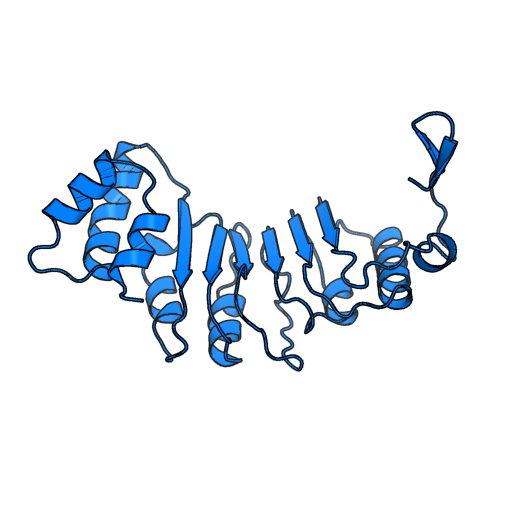ILE A 1 95 ? 0.395 -7.644 11.549 1.00 81.12 95 ILE A N 1
ATOM 766 C CA . ILE A 1 95 ? -1.003 -8.038 11.799 1.00 81.12 95 ILE A CA 1
ATOM 767 C C . ILE A 1 95 ? -1.661 -8.739 10.596 1.00 81.12 95 ILE A C 1
ATOM 769 O O . ILE A 1 95 ? -2.711 -9.350 10.775 1.00 81.12 95 ILE A O 1
ATOM 773 N N . GLN A 1 96 ? -1.028 -8.695 9.412 1.00 66.69 96 GLN A N 1
ATOM 774 C CA . GLN A 1 96 ? -1.316 -9.461 8.187 1.00 66.69 96 GLN A CA 1
ATOM 775 C C . GLN A 1 96 ? -2.748 -9.996 8.061 1.00 66.69 96 GLN A C 1
ATOM 777 O O . GLN A 1 96 ? -3.078 -11.079 8.547 1.00 66.69 96 GLN A O 1
ATOM 782 N N . ARG A 1 97 ? -3.577 -9.270 7.305 1.00 73.75 97 ARG A N 1
ATOM 783 C CA . ARG A 1 97 ? -4.944 -9.684 6.969 1.00 73.75 97 ARG A CA 1
ATOM 784 C C . ARG A 1 97 ? -5.137 -9.618 5.457 1.00 73.75 97 ARG A C 1
ATOM 786 O O . ARG A 1 97 ? -4.983 -8.559 4.851 1.00 73.75 97 ARG A O 1
ATOM 793 N N . GLU A 1 98 ? -5.403 -10.776 4.855 1.00 71.38 98 GLU A N 1
ATOM 794 C CA . GLU A 1 98 ? -5.360 -11.002 3.400 1.00 71.38 98 GLU A CA 1
ATOM 795 C C . GLU A 1 98 ? -6.470 -10.287 2.610 1.00 71.38 98 GLU A C 1
ATOM 797 O O . GLU A 1 98 ? -6.468 -10.337 1.384 1.00 71.38 98 GLU A O 1
ATOM 802 N N . ASP A 1 99 ? -7.404 -9.609 3.277 1.00 86.38 99 ASP A N 1
ATOM 803 C CA . ASP A 1 99 ? -8.548 -8.912 2.680 1.00 86.38 99 ASP A CA 1
ATOM 804 C C . ASP A 1 99 ? -8.685 -7.443 3.125 1.00 86.38 99 ASP A C 1
ATOM 806 O O . ASP A 1 99 ? -9.696 -6.796 2.844 1.00 86.38 99 ASP A O 1
ATOM 810 N N . GLN A 1 100 ? -7.660 -6.892 3.782 1.00 91.12 100 GLN A N 1
ATOM 811 C CA . GLN A 1 100 ? -7.681 -5.531 4.323 1.00 91.12 100 GLN A CA 1
ATOM 812 C C . GLN A 1 100 ? -6.627 -4.621 3.695 1.00 91.12 100 GLN A C 1
ATOM 814 O O . GLN A 1 100 ? -5.674 -5.077 3.052 1.00 91.12 100 GLN A O 1
ATOM 819 N N . GLY A 1 101 ? -6.810 -3.315 3.886 1.00 93.50 101 GLY A N 1
ATOM 820 C CA . GLY A 1 101 ? -5.888 -2.267 3.466 1.00 93.50 101 GLY A CA 1
ATOM 821 C C . GLY A 1 101 ? -5.146 -1.592 4.620 1.00 93.50 101 GLY A C 1
ATOM 822 O O . GLY A 1 101 ? -5.676 -1.466 5.724 1.00 93.50 101 GLY A O 1
ATOM 823 N N . LEU A 1 102 ? -3.945 -1.094 4.331 1.00 94.44 102 LEU A N 1
ATOM 824 C CA . LEU A 1 102 ? -3.116 -0.282 5.215 1.00 94.44 102 LEU A CA 1
ATOM 825 C C . LEU A 1 102 ? -2.687 1.010 4.516 1.00 94.44 102 LEU A C 1
ATOM 827 O O . LEU A 1 102 ? -1.997 1.001 3.497 1.00 94.44 102 LEU A O 1
ATOM 831 N N . HIS A 1 103 ? -3.065 2.138 5.103 1.00 95.75 103 HIS A N 1
ATOM 832 C CA . HIS A 1 103 ? -2.792 3.477 4.605 1.00 95.75 103 HIS A CA 1
ATOM 833 C C . HIS A 1 103 ? -2.002 4.266 5.658 1.00 95.75 103 HIS A C 1
ATOM 835 O O . HIS A 1 103 ? -2.576 4.812 6.595 1.00 95.75 103 HIS A O 1
ATOM 841 N N . ILE A 1 104 ? -0.680 4.365 5.506 1.00 95.25 104 ILE A N 1
ATOM 842 C CA . ILE A 1 104 ? 0.165 5.272 6.297 1.00 95.25 104 ILE A CA 1
ATOM 843 C C . ILE A 1 104 ? 0.161 6.629 5.600 1.00 95.25 104 ILE A C 1
ATOM 845 O O . ILE A 1 104 ? 0.907 6.875 4.652 1.00 95.25 104 ILE A O 1
ATOM 849 N N . VAL A 1 105 ? -0.732 7.502 6.046 1.00 91.19 105 VAL A N 1
ATOM 850 C CA . VAL A 1 105 ? -1.116 8.730 5.328 1.00 91.19 105 VAL A CA 1
ATOM 851 C C . VAL A 1 105 ? -0.402 9.979 5.822 1.00 91.19 105 VAL A C 1
ATOM 853 O O . VAL A 1 105 ? -0.371 10.989 5.121 1.00 91.19 105 VAL A O 1
ATOM 856 N N . LYS A 1 106 ? 0.169 9.932 7.026 1.00 90.69 106 LYS A N 1
ATOM 857 C CA . LYS A 1 106 ? 0.973 11.016 7.591 1.00 90.69 106 LYS A CA 1
ATOM 858 C C . LYS A 1 106 ? 1.962 10.454 8.599 1.00 90.69 106 LYS A C 1
ATOM 860 O O . LYS A 1 106 ? 1.587 9.613 9.407 1.00 90.69 106 LYS A O 1
ATOM 865 N N . GLY A 1 107 ? 3.173 10.991 8.580 1.00 91.56 107 GLY A N 1
ATOM 866 C CA . GLY A 1 107 ? 4.242 10.649 9.509 1.00 91.56 107 GLY A CA 1
ATOM 867 C C . GLY A 1 107 ? 5.473 10.155 8.764 1.00 91.56 107 GLY A C 1
ATOM 868 O O . GLY A 1 107 ? 5.361 9.575 7.683 1.00 91.56 107 GLY A O 1
ATOM 869 N N . LEU A 1 108 ? 6.647 10.454 9.311 1.00 94.62 108 LEU A N 1
ATOM 870 C CA . LEU A 1 108 ? 7.919 10.052 8.728 1.00 94.62 108 LEU A CA 1
ATOM 871 C C . LEU A 1 108 ? 8.218 8.601 9.087 1.00 94.62 108 LEU A C 1
ATOM 873 O O . LEU A 1 108 ? 8.122 8.206 10.248 1.00 94.62 108 LEU A O 1
ATOM 877 N N . VAL A 1 109 ? 8.613 7.828 8.082 1.00 96.19 109 VAL A N 1
ATOM 878 C CA . VAL A 1 109 ? 9.101 6.459 8.266 1.00 96.19 109 VAL A CA 1
ATOM 879 C C . VAL A 1 109 ? 10.634 6.493 8.269 1.00 96.19 109 VAL A C 1
ATOM 881 O O . VAL A 1 109 ? 11.212 7.209 7.442 1.00 96.19 109 VAL A O 1
ATOM 884 N N . PRO A 1 110 ? 11.323 5.746 9.157 1.00 96.12 110 PRO A N 1
ATOM 885 C CA . PRO A 1 110 ? 12.780 5.699 9.153 1.00 96.12 110 PRO A CA 1
ATOM 886 C C . PRO A 1 110 ? 13.315 5.292 7.775 1.00 96.12 110 PRO A C 1
ATOM 888 O O . PRO A 1 110 ? 12.843 4.339 7.163 1.00 96.12 110 PRO A O 1
ATOM 891 N N . ILE A 1 111 ? 14.297 6.029 7.254 1.00 95.69 111 ILE A N 1
ATOM 892 C CA . ILE A 1 111 ? 14.778 5.863 5.869 1.00 95.69 111 ILE A CA 1
ATOM 893 C C . ILE A 1 111 ? 15.455 4.505 5.612 1.00 95.69 111 ILE A C 1
ATOM 895 O O . ILE A 1 111 ? 15.549 4.039 4.473 1.00 95.69 111 ILE A O 1
ATOM 899 N N . ASP A 1 112 ? 15.968 3.897 6.673 1.00 96.00 112 ASP A N 1
ATOM 900 C CA . ASP A 1 112 ? 16.593 2.581 6.722 1.00 96.00 112 ASP A CA 1
ATOM 901 C C . ASP A 1 112 ? 15.608 1.473 7.124 1.00 96.00 112 ASP A C 1
ATOM 903 O O . ASP A 1 112 ? 16.000 0.307 7.183 1.00 96.00 112 ASP A O 1
ATOM 907 N N . TYR A 1 113 ? 14.333 1.810 7.346 1.00 97.50 113 TYR A N 1
ATOM 908 C CA . TYR A 1 113 ? 13.288 0.826 7.577 1.00 97.50 113 TYR A CA 1
ATOM 909 C C . TYR A 1 113 ? 13.150 -0.110 6.373 1.00 97.50 113 TYR A C 1
ATOM 911 O O . TYR A 1 113 ? 13.243 0.292 5.211 1.00 97.50 113 TYR A O 1
ATOM 919 N N . SER A 1 114 ? 12.926 -1.386 6.661 1.00 96.06 114 SER A N 1
ATOM 920 C CA . SER A 1 114 ? 12.643 -2.408 5.666 1.00 96.06 114 SER A CA 1
ATOM 921 C C . SER A 1 114 ? 11.878 -3.529 6.336 1.00 96.06 114 SER A C 1
ATOM 923 O O . SER A 1 114 ? 12.214 -3.945 7.448 1.00 96.06 114 SER A O 1
ATOM 925 N N . HIS A 1 115 ? 10.857 -4.013 5.640 1.00 95.81 115 HIS A N 1
ATOM 926 C CA . HIS A 1 115 ? 10.005 -5.067 6.144 1.00 95.81 115 HIS A CA 1
ATOM 927 C C . HIS A 1 115 ? 9.578 -6.000 5.004 1.00 95.81 115 HIS A C 1
ATOM 929 O O . HIS A 1 115 ? 9.093 -5.520 3.974 1.00 95.81 115 HIS A O 1
ATOM 935 N N . PRO A 1 116 ? 9.712 -7.333 5.151 1.00 92.94 116 PRO A N 1
ATOM 936 C CA . PRO A 1 116 ? 9.376 -8.278 4.083 1.00 92.94 116 PRO A CA 1
ATOM 937 C C . PRO A 1 116 ? 7.880 -8.277 3.741 1.00 92.94 116 PRO A C 1
ATOM 939 O O . PRO A 1 116 ? 7.501 -8.621 2.624 1.00 92.94 116 PRO A O 1
ATOM 942 N N . ASN A 1 117 ? 7.034 -7.858 4.687 1.00 92.69 117 ASN A N 1
ATOM 943 C CA . ASN A 1 117 ? 5.577 -7.848 4.549 1.00 92.69 117 ASN A CA 1
ATOM 944 C C . ASN A 1 117 ? 5.011 -6.483 4.107 1.00 92.69 117 ASN A C 1
ATOM 946 O O . ASN A 1 117 ? 3.801 -6.285 4.164 1.00 92.69 117 ASN A O 1
ATOM 950 N N . ALA A 1 118 ? 5.857 -5.556 3.636 1.00 93.38 118 ALA A N 1
ATOM 951 C CA . ALA A 1 118 ? 5.463 -4.194 3.245 1.00 93.38 118 ALA A CA 1
ATOM 952 C C . ALA A 1 118 ? 4.347 -4.119 2.178 1.00 93.38 118 ALA A C 1
ATOM 954 O O . ALA A 1 118 ? 3.704 -3.092 2.035 1.00 93.38 118 ALA A O 1
ATOM 955 N N . PHE A 1 119 ? 4.091 -5.184 1.417 1.00 93.38 119 PHE A N 1
ATOM 956 C CA . PHE A 1 119 ? 3.024 -5.202 0.408 1.00 93.38 119 PHE A CA 1
ATOM 957 C C . PHE A 1 119 ? 2.068 -6.391 0.554 1.00 93.38 119 PHE A C 1
ATOM 959 O O . PHE A 1 119 ? 1.486 -6.834 -0.431 1.00 93.38 119 PHE A O 1
ATOM 966 N N . LYS A 1 120 ? 1.913 -6.932 1.771 1.00 90.12 120 LYS A N 1
ATOM 967 C CA . LYS A 1 120 ? 0.977 -8.043 2.023 1.00 90.12 120 LYS A CA 1
ATOM 968 C C . LYS A 1 120 ? -0.484 -7.622 2.181 1.00 90.12 120 LYS A C 1
ATOM 970 O O . LYS A 1 120 ? -1.360 -8.456 1.985 1.00 90.12 120 LYS A O 1
ATOM 975 N N . TYR A 1 121 ? -0.751 -6.362 2.519 1.00 91.44 121 TYR A N 1
ATOM 976 C CA . TYR A 1 121 ? -2.115 -5.832 2.506 1.00 91.44 121 TYR A CA 1
ATOM 977 C C . TYR A 1 121 ? -2.638 -5.729 1.066 1.00 91.44 121 TYR A C 1
ATOM 979 O O . TYR A 1 121 ? -1.888 -5.463 0.121 1.00 91.44 121 TYR A O 1
ATOM 987 N N . THR A 1 122 ? -3.947 -5.904 0.898 1.00 91.31 122 THR A N 1
ATOM 988 C CA . THR A 1 122 ? -4.592 -5.827 -0.423 1.00 91.31 122 THR A CA 1
ATOM 989 C C . THR A 1 122 ? -4.647 -4.407 -0.969 1.00 91.31 122 THR A C 1
ATOM 991 O O . THR A 1 122 ? -4.644 -4.221 -2.182 1.00 91.31 122 THR A O 1
ATOM 994 N N . ASP A 1 123 ? -4.678 -3.403 -0.102 1.00 93.69 123 ASP A N 1
ATOM 995 C CA . ASP A 1 123 ? -4.647 -1.992 -0.474 1.00 93.69 123 ASP A CA 1
ATOM 996 C C . ASP A 1 123 ? -3.582 -1.292 0.370 1.00 93.69 123 ASP A C 1
ATOM 998 O O . ASP A 1 123 ? -3.692 -1.235 1.592 1.00 93.69 123 ASP A O 1
ATOM 1002 N N . VAL A 1 124 ? -2.516 -0.818 -0.266 1.00 95.25 124 VAL A N 1
ATOM 1003 C CA . VAL A 1 124 ? -1.372 -0.205 0.407 1.00 95.25 124 VAL A CA 1
ATOM 1004 C C . VAL A 1 124 ? -1.231 1.235 -0.039 1.00 95.25 124 VAL A C 1
ATOM 1006 O O . VAL A 1 124 ? -1.094 1.518 -1.228 1.00 95.25 124 VAL A O 1
ATOM 1009 N N . HIS A 1 125 ? -1.158 2.147 0.922 1.00 97.19 125 HIS A N 1
ATOM 1010 C CA . HIS A 1 125 ? -0.770 3.527 0.675 1.00 97.19 125 HIS A CA 1
ATOM 1011 C C . HIS A 1 125 ? 0.304 3.949 1.670 1.00 97.19 125 HIS A C 1
ATOM 1013 O O . HIS A 1 125 ? 0.073 3.979 2.876 1.00 97.19 125 HIS A O 1
ATOM 1019 N N . TYR A 1 126 ? 1.470 4.319 1.150 1.00 97.75 126 TYR A N 1
ATOM 1020 C CA . TYR A 1 126 ? 2.550 4.911 1.926 1.00 97.75 126 TYR A CA 1
ATOM 1021 C C . TYR A 1 126 ? 2.801 6.337 1.452 1.00 97.75 126 TYR A C 1
ATOM 1023 O O . TYR A 1 126 ? 3.351 6.549 0.370 1.00 97.75 126 TYR A O 1
ATOM 1031 N N . TRP A 1 127 ? 2.395 7.314 2.266 1.00 96.88 127 TRP A N 1
ATOM 1032 C CA . TRP A 1 127 ? 2.660 8.724 1.994 1.00 96.88 127 TRP A CA 1
ATOM 1033 C C . TRP A 1 127 ? 4.160 9.025 2.051 1.00 96.88 127 TRP A C 1
ATOM 1035 O O . TRP A 1 127 ? 4.690 9.588 1.097 1.00 96.88 127 TRP A O 1
ATOM 1045 N N . ASP A 1 128 ? 4.856 8.618 3.122 1.00 97.25 128 ASP A N 1
ATOM 1046 C CA . ASP A 1 128 ? 6.322 8.587 3.155 1.00 97.25 128 ASP A CA 1
ATOM 1047 C C . ASP A 1 128 ? 6.804 7.190 2.767 1.00 97.25 128 ASP A C 1
ATOM 1049 O O . ASP A 1 128 ? 6.824 6.255 3.565 1.00 97.25 128 ASP A O 1
ATOM 1053 N N . ALA A 1 129 ? 7.176 7.053 1.503 1.00 97.56 129 ALA A N 1
ATOM 1054 C CA . ALA A 1 129 ? 7.677 5.834 0.894 1.00 97.56 129 ALA A CA 1
ATOM 1055 C C . ALA A 1 129 ? 9.173 5.930 0.552 1.00 97.56 129 ALA A C 1
ATOM 1057 O O . ALA A 1 129 ? 9.670 5.180 -0.288 1.00 97.56 129 ALA A O 1
ATOM 1058 N N . ARG A 1 130 ? 9.935 6.850 1.165 1.00 97.25 130 ARG A N 1
ATOM 1059 C CA . ARG A 1 130 ? 11.376 7.006 0.873 1.00 97.25 130 ARG A CA 1
ATOM 1060 C C . ARG A 1 130 ? 12.212 5.798 1.292 1.00 97.25 130 ARG A C 1
ATOM 1062 O O . ARG A 1 130 ? 13.294 5.610 0.737 1.00 97.25 130 ARG A O 1
ATOM 1069 N N . TRP A 1 131 ? 11.702 5.014 2.238 1.00 97.31 131 TRP A N 1
ATOM 1070 C CA . TRP A 1 131 ? 12.252 3.739 2.702 1.00 97.31 131 TRP A CA 1
ATOM 1071 C C . TRP A 1 131 ? 11.980 2.579 1.728 1.00 97.31 131 TRP A C 1
ATOM 1073 O O . TRP A 1 131 ? 12.690 1.575 1.750 1.00 97.31 131 TRP A O 1
ATOM 1083 N N . ILE A 1 132 ? 10.997 2.719 0.826 1.00 97.62 132 ILE A N 1
ATOM 1084 C CA . ILE A 1 132 ? 10.699 1.709 -0.190 1.00 97.62 132 ILE A CA 1
ATOM 1085 C C . ILE A 1 132 ? 11.839 1.652 -1.206 1.00 97.62 132 ILE A C 1
ATOM 1087 O O . ILE A 1 132 ? 12.263 2.651 -1.791 1.00 97.62 132 ILE A O 1
ATOM 1091 N N . ARG A 1 133 ? 12.304 0.428 -1.441 1.00 96.56 133 ARG A N 1
ATOM 1092 C CA . ARG A 1 133 ? 13.370 0.085 -2.390 1.00 96.56 133 ARG A CA 1
ATOM 1093 C C . ARG A 1 133 ? 12.869 -0.894 -3.443 1.00 96.56 133 ARG A C 1
ATOM 1095 O O . ARG A 1 133 ? 11.814 -1.503 -3.268 1.00 96.56 133 ARG A O 1
ATOM 1102 N N . LEU A 1 134 ? 13.640 -1.061 -4.516 1.00 97.25 134 LEU A N 1
ATOM 1103 C CA . LEU A 1 134 ? 13.296 -1.939 -5.636 1.00 97.25 134 LEU A CA 1
ATOM 1104 C C . LEU A 1 134 ? 12.939 -3.360 -5.176 1.00 97.25 134 LEU A C 1
ATOM 1106 O O . LEU A 1 134 ? 11.953 -3.912 -5.644 1.00 97.25 134 LEU A O 1
ATOM 1110 N N . GLU A 1 135 ? 13.693 -3.932 -4.242 1.00 96.44 135 GLU A N 1
ATOM 1111 C CA . GLU A 1 135 ? 13.459 -5.273 -3.700 1.00 96.44 135 GLU A CA 1
ATOM 1112 C C . GLU A 1 135 ? 12.068 -5.444 -3.074 1.00 96.44 135 GLU A C 1
ATOM 1114 O O . GLU A 1 135 ? 11.476 -6.511 -3.212 1.00 96.44 135 GLU A O 1
ATOM 1119 N N . HIS A 1 136 ? 11.506 -4.391 -2.474 1.00 96.75 136 HIS A N 1
ATOM 1120 C CA . HIS A 1 136 ? 10.139 -4.422 -1.957 1.00 96.75 136 HIS A CA 1
ATOM 1121 C C . HIS A 1 136 ? 9.118 -4.425 -3.103 1.00 96.75 136 HIS A C 1
ATOM 1123 O O . HIS A 1 136 ? 8.099 -5.096 -3.023 1.00 96.75 136 HIS A O 1
ATOM 1129 N N . LEU A 1 137 ? 9.389 -3.718 -4.206 1.00 96.75 137 LEU A N 1
ATOM 1130 C CA . LEU A 1 137 ? 8.505 -3.741 -5.376 1.00 96.75 137 LEU A CA 1
ATOM 1131 C C . LEU A 1 137 ? 8.494 -5.121 -6.048 1.00 96.75 137 LEU A C 1
ATOM 1133 O O . LEU A 1 137 ? 7.458 -5.593 -6.506 1.00 96.75 137 LEU A O 1
ATOM 1137 N N . LEU A 1 138 ? 9.646 -5.791 -6.088 1.00 95.38 138 LEU A N 1
ATOM 1138 C CA . LEU A 1 138 ? 9.775 -7.133 -6.658 1.00 95.38 138 LEU A CA 1
ATOM 1139 C C . LEU A 1 138 ? 9.094 -8.217 -5.801 1.00 95.38 138 LEU A C 1
ATOM 1141 O O . LEU A 1 138 ? 8.829 -9.305 -6.310 1.00 95.38 138 LEU A O 1
ATOM 1145 N N . SER A 1 139 ? 8.796 -7.941 -4.525 1.00 93.06 139 SER A N 1
ATOM 1146 C CA . SER A 1 139 ? 8.088 -8.875 -3.641 1.00 93.06 139 SER A CA 1
ATOM 1147 C C . SER A 1 139 ? 6.561 -8.761 -3.700 1.00 93.06 139 SER A C 1
ATOM 1149 O O . SER A 1 139 ? 5.880 -9.603 -3.114 1.00 93.06 139 SER A O 1
ATOM 1151 N N . ILE A 1 140 ? 6.017 -7.771 -4.420 1.00 93.56 140 ILE A N 1
ATOM 1152 C CA . ILE A 1 140 ? 4.570 -7.565 -4.565 1.00 93.56 140 ILE A CA 1
ATOM 1153 C C . ILE A 1 140 ? 3.922 -8.787 -5.233 1.00 93.56 140 ILE A C 1
ATOM 1155 O O . ILE A 1 140 ? 4.357 -9.240 -6.297 1.00 93.56 140 ILE A O 1
ATOM 1159 N N . LYS A 1 141 ? 2.842 -9.290 -4.627 1.00 88.75 141 LYS A N 1
ATOM 1160 C CA . LYS A 1 141 ? 2.005 -10.377 -5.153 1.00 88.75 141 LYS A CA 1
ATOM 1161 C C . LYS A 1 141 ? 0.555 -10.156 -4.734 1.00 88.75 141 LYS A C 1
ATOM 1163 O O . LYS A 1 141 ? 0.320 -9.855 -3.568 1.00 88.75 141 LYS A O 1
ATOM 1168 N N . ASN A 1 142 ? -0.396 -10.371 -5.645 1.00 84.50 142 ASN A N 1
ATOM 1169 C CA . ASN A 1 142 ? -1.834 -10.398 -5.348 1.00 84.50 142 ASN A CA 1
ATOM 1170 C C . ASN A 1 142 ? -2.382 -9.151 -4.621 1.00 84.50 142 ASN A C 1
ATOM 1172 O O . ASN A 1 142 ? -3.332 -9.252 -3.846 1.00 84.50 142 ASN A O 1
ATOM 1176 N N . SER A 1 143 ? -1.815 -7.969 -4.865 1.00 86.44 143 SER A N 1
ATOM 1177 C CA . SER A 1 143 ? -2.354 -6.725 -4.308 1.00 86.44 143 SER A CA 1
ATOM 1178 C C . SER A 1 143 ? -3.504 -6.186 -5.176 1.00 86.44 143 SER A C 1
ATOM 1180 O O . SER A 1 143 ? -3.672 -6.542 -6.341 1.00 86.44 143 SER A O 1
ATOM 1182 N N . THR A 1 144 ? -4.348 -5.319 -4.635 1.00 88.31 144 THR A N 1
ATOM 1183 C CA . THR A 1 144 ? -5.405 -4.630 -5.392 1.00 88.31 144 THR A CA 1
ATOM 1184 C C . THR A 1 144 ? -4.926 -3.241 -5.782 1.00 88.31 144 THR A C 1
ATOM 1186 O O . THR A 1 144 ? -4.843 -2.943 -6.973 1.00 88.31 144 THR A O 1
ATOM 1189 N N . VAL A 1 145 ? -4.596 -2.402 -4.802 1.00 93.94 145 VAL A N 1
ATOM 1190 C CA . VAL A 1 145 ? -4.203 -1.006 -5.023 1.00 93.94 145 VAL A CA 1
ATOM 1191 C C . VAL A 1 145 ? -2.911 -0.724 -4.275 1.00 93.94 145 VAL A C 1
ATOM 1193 O O . VAL A 1 145 ? -2.790 -1.036 -3.097 1.00 93.94 145 VAL A O 1
ATOM 1196 N N . ILE A 1 146 ? -1.945 -0.120 -4.959 1.00 96.62 146 ILE A N 1
ATOM 1197 C CA . ILE A 1 146 ? -0.686 0.314 -4.353 1.00 96.62 146 ILE A CA 1
ATOM 1198 C C . ILE A 1 146 ? -0.479 1.791 -4.659 1.00 96.62 146 ILE A C 1
ATOM 1200 O O . ILE A 1 146 ? -0.461 2.187 -5.820 1.00 96.62 146 ILE A O 1
ATOM 1204 N N . THR A 1 147 ? -0.280 2.602 -3.627 1.00 97.69 147 THR A N 1
ATOM 1205 C CA . THR A 1 147 ? 0.030 4.028 -3.739 1.00 97.69 147 THR A CA 1
ATOM 1206 C C . THR A 1 147 ? 1.340 4.325 -3.027 1.00 97.69 147 THR A C 1
ATOM 1208 O O . THR A 1 147 ? 1.465 4.178 -1.811 1.00 97.69 147 THR A O 1
ATOM 1211 N N . ILE A 1 148 ? 2.326 4.753 -3.806 1.00 97.56 148 ILE A N 1
ATOM 1212 C CA . ILE A 1 148 ? 3.656 5.141 -3.347 1.00 97.56 148 ILE A CA 1
ATOM 1213 C C . ILE A 1 148 ? 3.766 6.656 -3.498 1.00 97.56 148 ILE A C 1
ATOM 1215 O O . ILE A 1 148 ? 3.909 7.158 -4.614 1.00 97.56 148 ILE A O 1
ATOM 1219 N N . GLY A 1 149 ? 3.696 7.366 -2.373 1.00 96.62 149 GLY A N 1
ATOM 1220 C CA . GLY A 1 149 ? 3.797 8.820 -2.304 1.00 96.62 149 GLY A CA 1
ATOM 1221 C C . GLY A 1 149 ? 5.242 9.310 -2.405 1.00 96.62 149 GLY A C 1
ATOM 1222 O O . GLY A 1 149 ? 5.980 8.970 -3.334 1.00 96.62 149 GLY A O 1
ATOM 1223 N N . LEU A 1 150 ? 5.683 10.099 -1.423 1.00 96.00 150 LEU A N 1
ATOM 1224 C CA . LEU A 1 150 ? 7.046 10.611 -1.319 1.00 96.00 150 LEU A CA 1
ATOM 1225 C C . LEU A 1 150 ? 8.068 9.462 -1.341 1.00 96.00 150 LEU A C 1
ATOM 1227 O O . LEU A 1 150 ? 8.244 8.773 -0.349 1.00 96.00 150 LEU A O 1
ATOM 1231 N N . ASN A 1 151 ? 8.767 9.259 -2.455 1.00 95.75 151 ASN A N 1
ATOM 1232 C CA . ASN A 1 151 ? 9.666 8.136 -2.681 1.00 95.75 151 ASN A CA 1
ATOM 1233 C C . ASN A 1 151 ? 11.027 8.571 -3.240 1.00 95.75 151 ASN A C 1
ATOM 1235 O O . ASN A 1 151 ? 11.180 9.666 -3.793 1.00 95.75 151 ASN A O 1
ATOM 1239 N N . SER A 1 152 ? 11.997 7.665 -3.105 1.00 94.12 152 SER A N 1
ATOM 1240 C CA . SER A 1 152 ? 13.387 7.836 -3.548 1.00 94.12 152 SER A CA 1
ATOM 1241 C C . SER A 1 152 ? 13.716 7.043 -4.821 1.00 94.12 152 SER A C 1
ATOM 1243 O O . SER A 1 152 ? 14.882 6.991 -5.217 1.00 94.12 152 SER A O 1
ATOM 1245 N N . LEU A 1 153 ? 12.717 6.426 -5.466 1.00 93.50 153 LEU A N 1
ATOM 1246 C CA . LEU A 1 153 ? 12.917 5.499 -6.581 1.00 93.50 153 LEU A CA 1
ATOM 1247 C C . LEU A 1 153 ? 13.534 6.225 -7.780 1.00 93.50 153 LEU A C 1
ATOM 1249 O O . LEU A 1 153 ? 13.095 7.304 -8.192 1.00 93.50 153 LEU A O 1
ATOM 1253 N N . LEU A 1 154 ? 14.582 5.638 -8.354 1.00 92.19 154 LEU A N 1
ATOM 1254 C CA . LEU A 1 154 ? 15.177 6.157 -9.578 1.00 92.19 154 LEU A CA 1
ATOM 1255 C C . LEU A 1 154 ? 14.354 5.699 -10.789 1.00 92.19 154 LEU A C 1
ATOM 1257 O O . LEU A 1 154 ? 13.792 4.602 -10.779 1.00 92.19 154 LEU A O 1
ATOM 1261 N N . PRO A 1 155 ? 14.369 6.447 -11.909 1.00 91.44 155 PRO A N 1
ATOM 1262 C CA . PRO A 1 155 ? 13.781 5.970 -13.163 1.00 91.44 155 PRO A CA 1
ATOM 1263 C C . PRO A 1 155 ? 14.314 4.597 -13.604 1.00 91.44 155 PRO A C 1
ATOM 1265 O O . PRO A 1 155 ? 13.607 3.830 -14.252 1.00 91.44 155 PRO A O 1
ATOM 1268 N N . THR A 1 156 ? 15.558 4.271 -13.241 1.00 92.75 156 THR A N 1
ATOM 1269 C CA . THR A 1 156 ? 16.166 2.956 -13.477 1.00 92.75 156 THR A CA 1
ATOM 1270 C C . THR A 1 156 ? 15.578 1.856 -12.600 1.00 92.75 156 THR A C 1
ATOM 1272 O O . THR A 1 156 ? 15.492 0.720 -13.059 1.00 92.75 156 THR A O 1
ATOM 1275 N N . ASP A 1 157 ? 15.166 2.170 -11.372 1.00 95.12 157 ASP A N 1
ATOM 1276 C CA . ASP A 1 157 ? 14.513 1.209 -10.480 1.00 95.12 157 ASP A CA 1
ATOM 1277 C C . ASP A 1 157 ? 13.111 0.906 -10.995 1.00 95.12 157 ASP A C 1
ATOM 1279 O O . ASP A 1 157 ? 12.762 -0.260 -11.167 1.00 95.12 157 ASP A O 1
ATOM 1283 N N . ILE A 1 158 ? 12.357 1.943 -11.381 1.00 94.69 158 ILE A N 1
ATOM 1284 C CA . ILE A 1 158 ? 11.045 1.755 -12.007 1.00 94.69 158 ILE A CA 1
ATOM 1285 C C . ILE A 1 158 ? 11.172 0.968 -13.319 1.00 94.69 158 ILE A C 1
ATOM 1287 O O . ILE A 1 158 ? 10.393 0.052 -13.542 1.00 94.69 158 ILE A O 1
ATOM 1291 N N . ASN A 1 159 ? 12.181 1.225 -14.164 1.00 95.50 159 ASN A N 1
ATOM 1292 C CA . ASN A 1 159 ? 12.401 0.415 -15.373 1.00 95.50 159 ASN A CA 1
ATOM 1293 C C . ASN A 1 159 ? 12.632 -1.072 -15.060 1.00 95.50 159 ASN A C 1
ATOM 1295 O O . ASN A 1 159 ? 12.085 -1.933 -15.747 1.00 95.50 159 ASN A O 1
ATOM 1299 N N . LYS A 1 160 ? 13.448 -1.383 -14.044 1.00 97.31 160 LYS A N 1
ATOM 1300 C CA . LYS A 1 160 ? 13.691 -2.770 -13.617 1.00 97.31 160 LYS A CA 1
ATOM 1301 C C . LYS A 1 160 ? 12.409 -3.421 -13.107 1.00 97.31 160 LYS A C 1
ATOM 1303 O O . LYS A 1 160 ? 12.115 -4.547 -13.493 1.00 97.31 160 LYS A O 1
ATOM 1308 N N . PHE A 1 161 ? 11.638 -2.699 -12.298 1.00 96.94 161 PHE A N 1
ATOM 1309 C CA . PHE A 1 161 ? 10.347 -3.161 -11.806 1.00 96.94 161 PHE A CA 1
ATOM 1310 C C . PHE A 1 161 ? 9.344 -3.410 -12.940 1.00 96.94 161 PHE A C 1
ATOM 1312 O O . PHE A 1 161 ? 8.758 -4.482 -12.999 1.00 96.94 161 PHE A O 1
ATOM 1319 N N . LEU A 1 162 ? 9.203 -2.484 -13.895 1.00 95.25 162 LEU A N 1
ATOM 1320 C CA . LEU A 1 162 ? 8.313 -2.651 -15.049 1.00 95.25 162 LEU A CA 1
ATOM 1321 C C . LEU A 1 162 ? 8.695 -3.867 -15.901 1.00 95.25 162 LEU A C 1
ATOM 1323 O O . LEU A 1 162 ? 7.819 -4.568 -16.392 1.00 95.25 162 LEU A O 1
ATOM 1327 N N . LYS A 1 163 ? 9.994 -4.148 -16.057 1.00 96.12 163 LYS A N 1
ATOM 1328 C CA . LYS A 1 163 ? 10.463 -5.368 -16.732 1.00 96.12 163 LYS A CA 1
ATOM 1329 C C . LYS A 1 163 ? 10.108 -6.627 -15.974 1.00 96.12 163 LYS A C 1
ATOM 1331 O O . LYS A 1 163 ? 9.702 -7.596 -16.601 1.00 96.12 163 LYS A O 1
ATOM 1336 N N . PHE A 1 164 ? 10.277 -6.620 -14.659 1.00 96.38 164 PHE A N 1
ATOM 1337 C CA . PHE A 1 164 ? 9.859 -7.740 -13.834 1.00 96.38 164 PHE A CA 1
ATOM 1338 C C . PHE A 1 164 ? 8.351 -7.974 -13.965 1.00 96.38 164 PHE A C 1
ATOM 1340 O O . PHE A 1 164 ? 7.941 -9.074 -14.309 1.00 96.38 164 PHE A O 1
ATOM 1347 N N . TRP A 1 165 ? 7.550 -6.919 -13.807 1.00 95.12 165 TRP A N 1
ATOM 1348 C CA . TRP A 1 165 ? 6.095 -6.986 -13.911 1.00 95.12 165 TRP A CA 1
ATOM 1349 C C . TRP A 1 165 ? 5.616 -7.465 -15.286 1.00 95.12 165 TRP A C 1
ATOM 1351 O O . TRP A 1 165 ? 4.790 -8.367 -15.356 1.00 95.12 165 TRP A O 1
ATOM 1361 N N . ALA A 1 166 ? 6.180 -6.941 -16.378 1.00 93.19 166 ALA A N 1
ATOM 1362 C CA . ALA A 1 166 ? 5.810 -7.343 -17.737 1.00 93.19 166 ALA A CA 1
ATOM 1363 C C . ALA A 1 166 ? 6.103 -8.823 -18.054 1.00 93.19 166 ALA A C 1
ATOM 1365 O O . ALA A 1 166 ? 5.545 -9.355 -19.009 1.00 93.19 166 ALA A O 1
ATOM 1366 N N . ASN A 1 167 ? 6.983 -9.470 -17.282 1.00 93.31 167 ASN A N 1
ATOM 1367 C CA . ASN A 1 167 ? 7.352 -10.877 -17.445 1.00 93.31 167 ASN A CA 1
ATOM 1368 C C . ASN A 1 167 ? 6.884 -11.756 -16.270 1.00 93.31 167 ASN A C 1
ATOM 1370 O O . ASN A 1 167 ? 7.284 -12.915 -16.187 1.00 93.31 167 ASN A O 1
ATOM 1374 N N . ALA A 1 168 ? 6.092 -11.221 -15.338 1.00 93.38 168 ALA A N 1
ATOM 1375 C CA . ALA A 1 168 ? 5.602 -11.990 -14.204 1.00 93.38 168 ALA A CA 1
ATOM 1376 C C . ALA A 1 168 ? 4.533 -12.995 -14.665 1.00 93.38 168 ALA A C 1
ATOM 1378 O O . ALA A 1 168 ? 3.628 -12.654 -15.420 1.00 93.38 168 ALA A O 1
ATOM 1379 N N . GLU A 1 169 ? 4.610 -14.231 -14.170 1.00 93.50 169 GLU A N 1
ATOM 1380 C CA . GLU A 1 169 ? 3.620 -15.288 -14.454 1.00 93.50 169 GLU A CA 1
ATOM 1381 C C . GLU A 1 169 ? 2.334 -15.149 -13.617 1.00 93.50 169 GLU A C 1
ATOM 1383 O O . GLU A 1 169 ? 1.446 -15.997 -13.675 1.00 93.50 169 GLU A O 1
ATOM 1388 N N . TYR A 1 170 ? 2.240 -14.099 -12.803 1.00 91.62 170 TYR A N 1
ATOM 1389 C CA . TYR A 1 170 ? 1.141 -13.845 -11.884 1.00 91.62 170 TYR A CA 1
ATOM 1390 C C . TYR A 1 170 ? 0.821 -12.352 -11.819 1.00 91.62 170 TYR A C 1
ATOM 1392 O O . TYR A 1 170 ? 1.692 -11.499 -12.012 1.00 91.62 170 TYR A O 1
ATOM 1400 N N . ASP A 1 171 ? -0.426 -12.039 -11.476 1.00 89.75 171 ASP A N 1
ATOM 1401 C CA . ASP A 1 171 ? -0.855 -10.664 -11.258 1.00 89.75 171 ASP A CA 1
ATOM 1402 C C . ASP A 1 171 ? -0.201 -10.097 -9.992 1.00 89.75 171 ASP A C 1
ATOM 1404 O O . ASP A 1 171 ? -0.376 -10.589 -8.874 1.00 89.75 171 ASP A O 1
ATOM 1408 N N . MET A 1 172 ? 0.579 -9.031 -10.162 1.00 93.50 172 MET A N 1
ATOM 1409 C CA . MET A 1 172 ? 1.216 -8.352 -9.035 1.00 93.50 172 MET A CA 1
ATOM 1410 C C . MET A 1 172 ? 0.222 -7.440 -8.304 1.00 93.50 172 MET A C 1
ATOM 1412 O O . MET A 1 172 ? 0.137 -7.475 -7.077 1.00 93.50 172 MET A O 1
ATOM 1416 N N . PHE A 1 173 ? -0.537 -6.636 -9.053 1.00 93.75 173 PHE A N 1
ATOM 1417 C CA . PHE A 1 173 ? -1.537 -5.703 -8.533 1.00 93.75 173 PHE A CA 1
ATOM 1418 C C . PHE A 1 173 ? -2.597 -5.363 -9.594 1.00 93.75 173 PHE A C 1
ATOM 1420 O O . PHE A 1 173 ? -2.323 -5.483 -10.788 1.00 93.75 173 PHE A O 1
ATOM 1427 N N . LYS A 1 174 ? -3.780 -4.870 -9.193 1.00 94.12 174 LYS A N 1
ATOM 1428 C CA . LYS A 1 174 ? -4.774 -4.331 -10.151 1.00 94.12 174 LYS A CA 1
ATOM 1429 C C . LYS A 1 174 ? -4.457 -2.896 -10.569 1.00 94.12 174 LYS A C 1
ATOM 1431 O O . LYS A 1 174 ? -4.572 -2.552 -11.743 1.00 94.12 174 LYS A O 1
ATOM 1436 N N . HIS A 1 175 ? -4.050 -2.058 -9.615 1.00 93.56 175 HIS A N 1
ATOM 1437 C CA . HIS A 1 175 ? -3.699 -0.658 -9.845 1.00 93.56 175 HIS A CA 1
ATOM 1438 C C . HIS A 1 175 ? -2.479 -0.247 -9.017 1.00 93.56 175 HIS A C 1
ATOM 1440 O O . HIS A 1 175 ? -2.391 -0.563 -7.833 1.00 93.56 175 HIS A O 1
ATOM 1446 N N . MET A 1 176 ? -1.562 0.505 -9.627 1.00 95.12 176 MET A N 1
ATOM 1447 C CA . MET A 1 176 ? -0.423 1.098 -8.930 1.00 95.12 176 MET A CA 1
ATOM 1448 C C . MET A 1 176 ? -0.276 2.573 -9.297 1.00 95.12 176 MET A C 1
ATOM 1450 O O . MET A 1 176 ? -0.337 2.946 -10.469 1.00 95.12 176 MET A O 1
ATOM 1454 N N . HIS A 1 177 ? -0.058 3.398 -8.280 1.00 95.06 177 HIS A N 1
ATOM 1455 C CA . HIS A 1 177 ? 0.243 4.815 -8.367 1.00 95.06 177 HIS A CA 1
ATOM 1456 C C . HIS A 1 177 ? 1.617 5.070 -7.747 1.00 95.06 177 HIS A C 1
ATOM 1458 O O . HIS A 1 177 ? 1.892 4.625 -6.632 1.00 95.06 177 HIS A O 1
ATOM 1464 N N . VAL A 1 178 ? 2.473 5.804 -8.457 1.00 94.12 178 VAL A N 1
ATOM 1465 C CA . VAL A 1 178 ? 3.777 6.246 -7.949 1.00 94.12 178 VAL A CA 1
ATOM 1466 C C . VAL A 1 178 ? 3.924 7.735 -8.221 1.00 94.12 178 VAL A C 1
ATOM 1468 O O . VAL A 1 178 ? 3.919 8.155 -9.381 1.00 94.12 178 VAL A O 1
ATOM 1471 N N . ASP A 1 179 ? 4.082 8.525 -7.164 1.00 92.62 179 ASP A N 1
ATOM 1472 C CA . ASP A 1 179 ? 4.251 9.968 -7.286 1.00 92.62 179 ASP A CA 1
ATOM 1473 C C . ASP A 1 179 ? 5.585 10.312 -7.960 1.00 92.62 179 ASP A C 1
ATOM 1475 O O . ASP A 1 179 ? 6.658 9.811 -7.603 1.00 92.62 179 ASP A O 1
ATOM 1479 N N . ASN A 1 180 ? 5.543 11.260 -8.898 1.00 88.31 180 ASN A N 1
ATOM 1480 C CA . ASN A 1 180 ? 6.745 11.883 -9.445 1.00 88.31 180 ASN A CA 1
ATOM 1481 C C . ASN A 1 180 ? 7.250 12.992 -8.509 1.00 88.31 180 ASN A C 1
ATOM 1483 O O . ASN A 1 180 ? 7.068 14.191 -8.742 1.00 88.31 180 ASN A O 1
ATOM 1487 N N . THR A 1 181 ? 7.904 12.579 -7.432 1.00 84.94 181 THR A N 1
ATOM 1488 C CA . THR A 1 181 ? 8.331 13.451 -6.326 1.00 84.94 181 THR A CA 1
ATOM 1489 C C . THR A 1 181 ? 9.457 14.401 -6.706 1.00 84.94 181 THR A C 1
ATOM 1491 O O . THR A 1 181 ? 9.575 15.484 -6.138 1.00 84.94 181 THR A O 1
ATOM 1494 N N . ARG A 1 182 ? 10.247 14.038 -7.723 1.00 77.31 182 ARG A N 1
ATOM 1495 C CA . ARG A 1 182 ? 11.340 14.860 -8.259 1.00 77.31 182 ARG A CA 1
ATOM 1496 C C . ARG A 1 182 ? 10.841 16.079 -9.028 1.00 77.31 182 ARG A C 1
ATOM 1498 O O . ARG A 1 182 ? 11.624 16.986 -9.281 1.00 77.31 182 ARG A O 1
ATOM 1505 N N . ARG A 1 183 ? 9.556 16.105 -9.417 1.00 76.81 183 ARG A N 1
ATOM 1506 C CA . ARG A 1 183 ? 8.949 17.143 -10.275 1.00 76.81 183 ARG A CA 1
ATOM 1507 C C . ARG A 1 183 ? 9.697 17.359 -11.599 1.00 76.81 183 ARG A C 1
ATOM 1509 O O . ARG A 1 183 ? 9.510 18.373 -12.266 1.00 76.81 183 ARG A O 1
ATOM 1516 N N . GLU A 1 184 ? 10.526 16.400 -11.996 1.00 78.88 184 GLU A N 1
ATOM 1517 C CA . GLU A 1 184 ? 11.220 16.400 -13.277 1.00 78.88 184 GLU A CA 1
ATOM 1518 C C . GLU A 1 184 ? 10.315 15.784 -14.349 1.00 78.88 184 GLU A C 1
ATOM 1520 O O . GLU A 1 184 ? 9.548 14.864 -14.051 1.00 78.88 184 GLU A O 1
ATOM 1525 N N . PRO A 1 185 ? 10.395 16.223 -15.615 1.00 82.38 185 PRO A N 1
ATOM 1526 C CA . PRO A 1 185 ? 9.668 15.569 -16.693 1.00 82.38 185 PRO A CA 1
ATOM 1527 C C . PRO A 1 185 ? 10.006 14.075 -16.776 1.00 82.38 185 PRO A C 1
ATOM 1529 O O . PRO A 1 185 ? 11.176 13.691 -16.858 1.00 82.38 185 PRO A O 1
ATOM 1532 N N . ILE A 1 186 ? 8.974 13.227 -16.803 1.00 81.19 186 ILE A N 1
ATOM 1533 C CA . ILE A 1 186 ? 9.145 11.776 -16.913 1.00 81.19 186 ILE A CA 1
ATOM 1534 C C . ILE A 1 186 ? 9.770 11.451 -18.272 1.00 81.19 186 ILE A C 1
ATOM 1536 O O . ILE A 1 186 ? 9.166 11.628 -19.332 1.00 81.19 186 ILE A O 1
ATOM 1540 N N . ARG A 1 187 ? 11.001 10.935 -18.251 1.00 85.94 187 ARG A N 1
ATOM 1541 C CA . ARG A 1 187 ? 11.691 10.477 -19.460 1.00 85.94 187 ARG A CA 1
ATOM 1542 C C . ARG A 1 187 ? 11.260 9.057 -19.799 1.00 85.94 187 ARG A C 1
ATOM 1544 O O . ARG A 1 187 ? 11.922 8.090 -19.425 1.00 85.94 187 ARG A O 1
ATOM 1551 N N . PHE A 1 188 ? 10.190 8.934 -20.580 1.00 84.56 188 PHE A N 1
ATOM 1552 C CA . PHE A 1 188 ? 9.656 7.644 -21.033 1.00 84.56 188 PHE A CA 1
ATOM 1553 C C . PHE A 1 188 ? 10.684 6.739 -21.724 1.00 84.56 188 PHE A C 1
ATOM 1555 O O . PHE A 1 188 ? 10.577 5.520 -21.647 1.00 84.56 188 PHE A O 1
ATOM 1562 N N . ILE A 1 189 ? 11.694 7.313 -22.389 1.00 85.81 189 ILE A N 1
ATOM 1563 C CA . ILE A 1 189 ? 12.778 6.534 -23.006 1.00 85.81 189 ILE A CA 1
ATOM 1564 C C . ILE A 1 189 ? 13.620 5.771 -21.978 1.00 85.81 189 ILE A C 1
ATOM 1566 O O . ILE A 1 189 ? 14.092 4.681 -22.275 1.00 85.81 189 ILE A O 1
ATOM 1570 N N . THR A 1 190 ? 13.789 6.324 -20.775 1.00 88.25 190 THR A N 1
ATOM 1571 C CA . THR A 1 190 ? 14.485 5.659 -19.671 1.00 88.25 190 THR A CA 1
ATOM 1572 C C . THR A 1 190 ? 13.547 4.684 -18.974 1.00 88.25 190 THR A C 1
ATOM 1574 O O . THR A 1 190 ? 13.927 3.542 -18.731 1.00 88.25 190 THR A O 1
ATOM 1577 N N . LEU A 1 191 ? 12.315 5.125 -18.701 1.00 89.00 191 LEU A N 1
ATOM 1578 C CA . LEU A 1 191 ? 11.320 4.363 -17.947 1.00 89.00 191 LEU A CA 1
ATOM 1579 C C . LEU A 1 191 ? 10.954 3.041 -18.633 1.00 89.00 191 LEU A C 1
ATOM 1581 O O . LEU A 1 191 ? 10.952 1.992 -17.999 1.00 89.00 191 LEU A O 1
ATOM 1585 N N . PHE A 1 192 ? 10.732 3.080 -19.947 1.00 90.94 192 PHE A N 1
ATOM 1586 C CA . PHE A 1 192 ? 10.307 1.931 -20.748 1.00 90.94 192 PHE A CA 1
ATOM 1587 C C . PHE A 1 192 ? 11.432 1.347 -21.609 1.00 90.94 192 PHE A C 1
ATOM 1589 O O . PHE A 1 192 ? 11.188 0.658 -22.597 1.00 90.94 192 PHE A O 1
ATOM 1596 N N . LYS A 1 193 ? 12.697 1.625 -21.271 1.00 93.06 193 LYS A N 1
ATOM 1597 C CA . LYS A 1 193 ? 13.840 1.103 -22.027 1.00 93.06 193 LYS A CA 1
ATOM 1598 C C . LYS A 1 193 ? 13.804 -0.427 -22.064 1.00 93.06 193 LYS A C 1
ATOM 1600 O O . LYS A 1 193 ? 13.946 -1.054 -21.015 1.00 93.06 193 LYS A O 1
ATOM 1605 N N . GLY A 1 194 ? 13.733 -1.011 -23.260 1.00 92.62 194 GLY A N 1
ATOM 1606 C CA . GLY A 1 194 ? 13.712 -2.466 -23.456 1.00 92.62 194 GLY A CA 1
ATOM 1607 C C . GLY A 1 194 ? 12.370 -3.121 -23.124 1.00 92.62 194 GLY A C 1
ATOM 1608 O O . GLY A 1 194 ? 12.364 -4.289 -22.760 1.00 92.62 194 GLY A O 1
ATOM 1609 N N . LEU A 1 195 ? 11.279 -2.355 -23.188 1.00 92.12 195 LEU A N 1
ATOM 1610 C CA . LEU A 1 195 ? 9.905 -2.842 -23.145 1.00 92.12 195 LEU A CA 1
ATOM 1611 C C . LEU A 1 195 ? 9.190 -2.425 -24.428 1.00 92.12 195 LEU A C 1
ATOM 1613 O O . LEU A 1 195 ? 9.365 -1.294 -24.894 1.00 92.12 195 LEU A O 1
ATOM 1617 N N . ASP A 1 196 ? 8.364 -3.319 -24.956 1.00 87.88 196 ASP A N 1
ATOM 1618 C CA . ASP A 1 196 ? 7.427 -2.984 -26.018 1.00 87.88 196 ASP A CA 1
ATOM 1619 C C . ASP A 1 196 ? 6.236 -2.256 -25.397 1.00 87.88 196 ASP A C 1
ATOM 1621 O O . ASP A 1 196 ? 5.533 -2.792 -24.542 1.00 87.88 196 ASP A O 1
ATOM 1625 N N . VAL A 1 197 ? 6.038 -0.997 -25.789 1.00 82.94 197 VAL A N 1
ATOM 1626 C CA . VAL A 1 197 ? 4.973 -0.148 -25.242 1.00 82.94 197 VAL A CA 1
ATOM 1627 C C . VAL A 1 197 ? 3.978 0.244 -26.318 1.00 82.94 197 VAL A C 1
ATOM 1629 O O . VAL A 1 197 ? 4.350 0.595 -27.445 1.00 82.94 197 VAL A O 1
ATOM 1632 N N . LEU A 1 198 ? 2.695 0.221 -25.958 1.00 78.44 198 LEU A N 1
ATOM 1633 C CA . LEU A 1 198 ? 1.638 0.706 -26.830 1.00 78.44 198 LEU A CA 1
ATOM 1634 C C . LEU A 1 198 ? 1.732 2.233 -26.936 1.00 78.44 198 LEU A C 1
ATOM 1636 O O . LEU A 1 198 ? 1.684 2.957 -25.945 1.00 78.44 198 LEU A O 1
ATOM 1640 N N . HIS A 1 199 ? 1.840 2.737 -28.160 1.00 67.62 199 HIS A N 1
ATOM 1641 C CA . HIS A 1 199 ? 1.779 4.169 -28.422 1.00 67.62 199 HIS A CA 1
ATOM 1642 C C . HIS A 1 199 ? 0.320 4.543 -28.683 1.00 67.62 199 HIS A C 1
ATOM 1644 O O . HIS A 1 199 ? -0.288 4.050 -29.633 1.00 67.62 199 HIS A O 1
ATOM 1650 N N . GLY A 1 200 ? -0.256 5.397 -27.841 1.00 64.00 200 GLY A N 1
ATOM 1651 C CA . GLY A 1 200 ? -1.631 5.858 -28.004 1.00 64.00 200 GLY A CA 1
ATOM 1652 C C . GLY A 1 200 ? -1.703 7.291 -28.489 1.00 64.00 200 GLY A C 1
ATOM 1653 O O . GLY A 1 200 ? -0.953 8.167 -28.067 1.00 64.00 200 GLY A O 1
ATOM 1654 N N . TYR A 1 201 ? -2.661 7.562 -29.360 1.00 49.03 201 TYR A N 1
ATOM 1655 C CA . TYR A 1 201 ? -2.936 8.916 -29.807 1.00 49.03 201 TYR A CA 1
ATOM 1656 C C . TYR A 1 201 ? -3.947 9.575 -28.859 1.00 49.03 201 TYR A C 1
ATOM 1658 O O . TYR A 1 201 ? -5.092 9.134 -28.765 1.00 49.03 201 TYR A O 1
ATOM 1666 N N . ARG A 1 202 ? -3.542 10.621 -28.130 1.00 51.19 202 ARG A N 1
ATOM 1667 C CA . ARG A 1 202 ? -4.441 11.412 -27.270 1.00 51.19 202 ARG A CA 1
ATOM 1668 C C . ARG A 1 202 ? -4.258 12.901 -27.557 1.00 51.19 202 ARG A C 1
ATOM 1670 O O . ARG A 1 202 ? -3.139 13.386 -27.677 1.00 51.19 202 ARG A O 1
ATOM 1677 N N . PHE A 1 203 ? -5.374 13.624 -27.679 1.00 57.97 203 PHE A N 1
ATOM 1678 C CA . PHE A 1 203 ? -5.412 15.077 -27.920 1.00 57.97 203 PHE A CA 1
ATOM 1679 C C . PHE A 1 203 ? -4.600 15.558 -29.136 1.00 57.97 203 PHE A C 1
ATOM 1681 O O . PHE A 1 203 ? -3.912 16.575 -29.079 1.00 57.97 203 PHE A O 1
ATOM 1688 N N . GLY A 1 204 ? -4.651 14.827 -30.251 1.00 57.53 204 GLY A N 1
ATOM 1689 C CA . GLY A 1 204 ? -3.976 15.259 -31.477 1.00 57.53 204 GLY A CA 1
ATOM 1690 C C . GLY A 1 204 ? -2.464 14.987 -31.509 1.00 57.53 204 GLY A C 1
ATOM 1691 O O . GLY A 1 204 ? -1.787 15.426 -32.440 1.00 57.53 204 GLY A O 1
ATOM 1692 N N . ARG A 1 205 ? -1.906 14.278 -30.515 1.00 48.88 205 ARG A N 1
ATOM 1693 C CA . ARG A 1 205 ? -0.485 13.901 -30.458 1.00 48.88 205 ARG A CA 1
ATOM 1694 C C . ARG A 1 205 ? -0.314 12.422 -30.121 1.00 48.88 205 ARG A C 1
ATOM 1696 O O . ARG A 1 205 ? -1.081 11.848 -29.349 1.00 48.88 205 ARG A O 1
ATOM 1703 N N . TRP A 1 206 ? 0.728 11.819 -30.692 1.00 52.53 206 TRP A N 1
ATOM 1704 C CA . TRP A 1 206 ? 1.204 10.507 -30.266 1.00 52.53 206 TRP A CA 1
ATOM 1705 C C . TRP A 1 206 ? 1.828 10.644 -28.882 1.00 52.53 206 TRP A C 1
ATOM 1707 O O . TRP A 1 206 ? 2.870 11.282 -28.722 1.00 52.53 206 TRP A O 1
ATOM 1717 N N . CYS A 1 207 ? 1.178 10.058 -27.888 1.00 53.91 207 CYS A N 1
ATOM 1718 C CA . CYS A 1 207 ? 1.698 9.931 -26.542 1.00 53.91 207 CYS A CA 1
ATOM 1719 C C . CYS A 1 207 ? 2.101 8.470 -26.329 1.00 53.91 207 CYS A C 1
ATOM 1721 O O . CYS A 1 207 ? 1.442 7.544 -26.803 1.00 53.91 207 CYS A O 1
ATOM 1723 N N . LYS A 1 208 ? 3.199 8.236 -25.613 1.00 54.50 208 LYS A N 1
ATOM 1724 C CA . LYS A 1 208 ? 3.407 6.907 -25.031 1.00 54.50 208 LYS A CA 1
ATOM 1725 C C . LYS A 1 208 ? 2.311 6.738 -23.977 1.00 54.50 208 LYS A C 1
ATOM 1727 O O . LYS A 1 208 ? 2.179 7.634 -23.140 1.00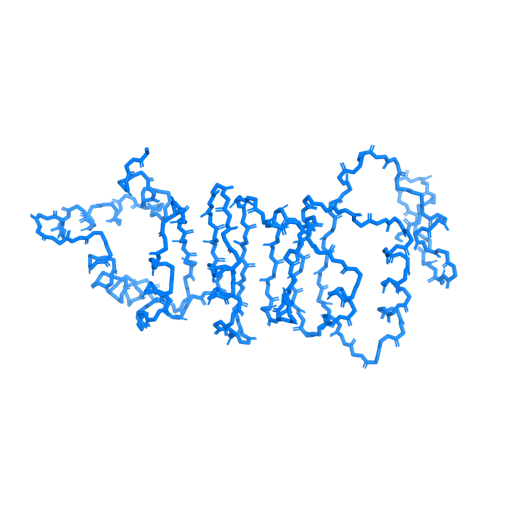 54.50 208 LYS A O 1
ATOM 1732 N N . LEU A 1 209 ? 1.468 5.713 -24.127 1.00 52.03 209 LEU A N 1
ATOM 1733 C CA . LEU A 1 209 ? 0.502 5.351 -23.088 1.00 52.03 209 LEU A CA 1
ATOM 1734 C C . LEU A 1 209 ? 1.247 4.701 -21.925 1.00 52.03 209 LEU A C 1
ATOM 1736 O O . LEU A 1 209 ? 2.261 4.016 -22.193 1.00 52.03 209 LEU A O 1
#

Radius of gyration: 20.49 Å; chains: 1; bounding box: 45×34×64 Å

Secondary structure (DSSP, 8-state):
--THHHHHHH---HHHHHHHHHHTTTS-HHHHHHHHHHHHHHHHT---EEEEEE--SSTTHHHHHHH-GGGTTEEEEEEEEEE--HHHHHHHHHT--TT-EEEEEEEEPPTT---TTTT-SSEEEEEEETT--HHHHHT--SEEEEEEEEE---HHHHHHHHHHHHT-SS--EEEEEE--TT-----HHHHTTTS---EEEETTEEEE-

Sequence (209 aa):
MEIDEIVKTAITSKYMETIVKKFSETLTVLESTQKILPRVCDLFHCNQFSLIVVSEGVNSTTTEILEIPEFQNFKIMYLYGIEFTKRELDDVIDIQREDQGLHIVKGLVPIDYSHPNAFKYTDVHYWDARWIRLEHLLSIKNSTVITIGLNSLLPTDINKFLKFWANAEYDMFKHMHVDNTRREPIRFITLFKGLDVLHGYRFGRWCKL

Foldseek 3Di:
DDPVVVVVVQDPDPVVVVQLVVQPPDDDPLVSCLVCLVVVCVVVVNQEAEAEDEDAPDDDVQLVSCPRPSNVRYAEYEYEYAADDLVSVCSVLVSQDQRHYYADPYYEYPLCRDDLSQQRGQAYHDQHCQNPFLVNLLSAANHEEEHAHNYDDDLQSLLVSVVSCVPDPHHRYNYYHHDPNVPDPDPCCSNPPPHDFDFDDDPNDTDGD